Protein AF-A0A365XXV7-F1 (afdb_monomer)

Sequence (232 aa):
MRIDGCCDRSCFRSIGSIKIGYYAEVGNILPPVLAFVKGFFLFLCLNLLCLKQLPDTALLERMQAYNDKAAFDELYRRYWEQLYIAAYARLQQDADAKDCLQEVFVSLWNKRRELQIQGPLGPYLHVALKYRILNHLRSNHNYQKHLDLFAAVPPAVFSRADDRLVLAEIQQIIQQTINAMPEKMREIYILSRQEQLSVREMADQLGVSQQTVKNQVSTALKRLKDALARFK

Organism: NCBI:txid2259036

Solvent-accessible surface area (backbone atoms only — not comparable to full-atom values): 13706 Å² total; per-residue (Å²): 138,84,84,78,78,89,73,63,68,70,64,60,62,72,54,73,80,77,74,86,81,84,82,84,84,83,85,85,90,77,65,78,68,55,58,54,52,52,51,50,50,50,52,50,50,54,50,56,59,51,60,74,71,52,55,69,67,60,32,47,50,40,29,41,77,68,66,32,59,68,38,46,52,50,52,46,68,72,45,47,65,60,51,40,54,49,33,30,72,56,62,76,34,70,67,64,20,50,52,37,50,49,51,44,53,52,52,48,60,75,40,35,80,74,61,79,78,83,72,67,65,65,66,53,52,54,52,50,40,51,53,41,49,53,52,55,39,59,73,63,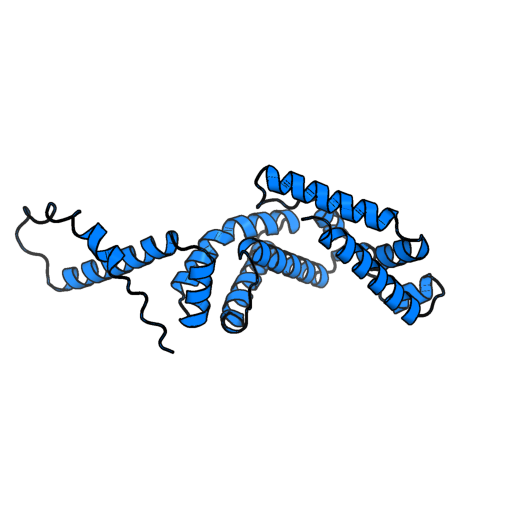78,52,46,75,74,45,50,58,46,53,70,68,49,72,92,63,89,85,59,60,79,66,48,52,52,52,49,50,52,53,51,48,52,52,52,53,51,52,71,70,39,58,69,73,46,37,50,52,44,43,42,48,65,77,69,58,47,49,56,62,56,50,12,66,75,68,74,46,54,48,66,55,46,52,50,38,45,52,51,53,52,48,52,50,51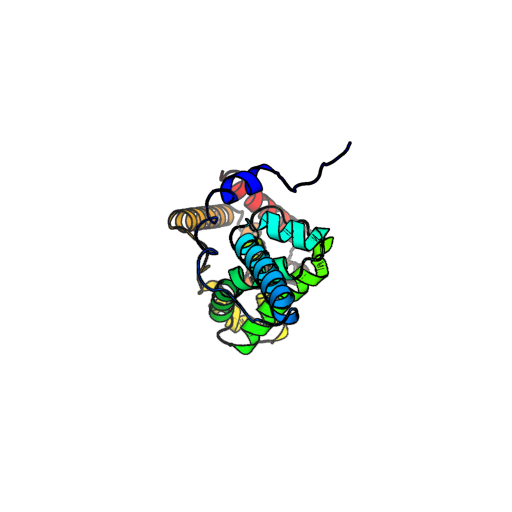,56,56,54,67,70,60,126

pLDDT: mean 70.41, std 19.96, range [24.53, 92.19]

Mean predicted aligned error: 17.88 Å

Structure (mmCIF, N/CA/C/O backbone):
data_AF-A0A365XXV7-F1
#
_entry.id   AF-A0A365XXV7-F1
#
loop_
_atom_site.group_PDB
_atom_site.id
_atom_site.type_symbol
_atom_site.label_atom_id
_atom_site.label_alt_id
_atom_site.label_comp_id
_atom_site.label_asym_id
_atom_site.label_entity_id
_atom_site.label_seq_id
_atom_site.pdbx_PDB_ins_code
_atom_site.Cartn_x
_atom_site.Cartn_y
_atom_site.Cartn_z
_atom_site.occupancy
_atom_site.B_iso_or_equiv
_atom_site.auth_seq_id
_atom_site.auth_comp_id
_atom_site.auth_asym_id
_atom_site.auth_atom_id
_atom_site.pdbx_PDB_model_num
ATOM 1 N N . MET A 1 1 ? 35.287 5.989 -14.000 1.00 34.81 1 MET A N 1
ATOM 2 C CA . MET A 1 1 ? 34.532 4.771 -13.639 1.00 34.81 1 MET A CA 1
ATOM 3 C C . MET A 1 1 ? 33.568 4.483 -14.780 1.00 34.81 1 MET A C 1
ATOM 5 O O . MET A 1 1 ? 32.555 5.157 -14.896 1.00 34.81 1 MET A O 1
ATOM 9 N N . ARG A 1 2 ? 33.981 3.615 -15.712 1.00 24.53 2 ARG A N 1
ATOM 10 C CA . ARG A 1 2 ? 33.174 3.157 -16.853 1.00 24.53 2 ARG A CA 1
ATOM 11 C C . ARG A 1 2 ? 32.285 2.018 -16.364 1.00 24.53 2 ARG A C 1
ATOM 13 O O . ARG A 1 2 ? 32.796 1.131 -15.690 1.00 24.53 2 ARG A O 1
ATOM 20 N N . ILE A 1 3 ? 31.002 2.048 -16.704 1.00 29.97 3 ILE A N 1
ATOM 21 C CA . ILE A 1 3 ? 30.169 0.846 -16.694 1.00 29.97 3 ILE A CA 1
ATOM 22 C C . ILE A 1 3 ? 30.064 0.428 -18.155 1.00 29.97 3 ILE A C 1
ATOM 24 O O . ILE A 1 3 ? 29.442 1.112 -18.969 1.00 29.97 3 ILE A O 1
ATOM 28 N N . ASP A 1 4 ? 30.804 -0.627 -18.475 1.00 28.81 4 ASP A N 1
ATOM 29 C CA . ASP A 1 4 ? 30.890 -1.238 -19.790 1.00 28.81 4 ASP A CA 1
ATOM 30 C C . ASP A 1 4 ? 29.562 -1.883 -20.207 1.00 28.81 4 ASP A C 1
ATOM 32 O O . ASP A 1 4 ? 28.746 -2.312 -19.389 1.00 28.81 4 ASP A O 1
ATOM 36 N N . GLY A 1 5 ? 29.348 -1.918 -21.522 1.00 35.53 5 GLY A N 1
ATOM 37 C CA . GLY A 1 5 ? 28.128 -2.396 -22.152 1.00 35.53 5 GLY A CA 1
ATOM 38 C C . GLY A 1 5 ? 27.809 -3.856 -21.841 1.00 35.53 5 GLY A C 1
ATOM 39 O O . GLY A 1 5 ? 28.591 -4.758 -22.128 1.00 35.53 5 GLY A O 1
ATOM 40 N N . CYS A 1 6 ? 26.588 -4.101 -21.370 1.00 32.62 6 CYS A N 1
ATOM 41 C CA . CYS A 1 6 ? 25.983 -5.430 -21.345 1.00 32.62 6 CYS A CA 1
ATOM 42 C C . CYS A 1 6 ? 25.441 -5.798 -22.736 1.00 32.62 6 CYS A C 1
ATOM 44 O O . CYS A 1 6 ? 24.240 -5.917 -22.957 1.00 32.62 6 CYS A O 1
ATOM 46 N N . CYS A 1 7 ? 26.353 -5.973 -23.689 1.00 35.62 7 CYS A N 1
ATOM 47 C CA . CYS A 1 7 ? 26.167 -6.920 -24.782 1.00 35.62 7 CYS A CA 1
ATOM 48 C C . CYS A 1 7 ? 27.172 -8.040 -24.509 1.00 35.62 7 CYS A C 1
ATOM 50 O O . CYS A 1 7 ? 28.283 -8.050 -25.042 1.00 35.62 7 CYS A O 1
ATOM 52 N N . ASP A 1 8 ? 26.832 -8.899 -23.548 1.00 33.09 8 ASP A N 1
ATOM 53 C CA . ASP A 1 8 ? 27.725 -9.958 -23.104 1.00 33.09 8 ASP A CA 1
ATOM 54 C C . ASP A 1 8 ? 27.867 -11.008 -24.221 1.00 33.09 8 ASP A C 1
ATOM 56 O O . ASP A 1 8 ? 26.917 -11.694 -24.616 1.00 33.09 8 ASP A O 1
ATOM 60 N N . ARG A 1 9 ? 29.084 -11.093 -24.774 1.00 38.41 9 ARG A N 1
ATOM 61 C CA . ARG A 1 9 ? 29.483 -11.989 -25.876 1.00 38.41 9 ARG A CA 1
ATOM 62 C C . ARG A 1 9 ? 29.337 -13.473 -25.518 1.00 38.41 9 ARG A C 1
ATOM 64 O O . ARG A 1 9 ? 29.453 -14.323 -26.402 1.00 38.41 9 ARG A O 1
ATOM 71 N N . SER A 1 10 ? 29.070 -13.791 -24.254 1.00 34.38 10 SER A N 1
ATOM 72 C CA . SER A 1 10 ? 28.804 -15.141 -23.755 1.00 34.38 10 SER A CA 1
ATOM 73 C C . SER A 1 10 ? 27.495 -15.737 -24.302 1.00 34.38 10 SER A C 1
ATOM 75 O O . SER A 1 10 ? 27.455 -16.929 -24.613 1.00 34.38 10 SER A O 1
ATOM 77 N N . CYS A 1 11 ? 26.459 -14.923 -24.549 1.00 35.69 11 CYS A N 1
ATOM 78 C CA . CYS A 1 11 ? 25.179 -15.409 -25.086 1.00 35.69 11 CYS A CA 1
ATOM 79 C C . CYS A 1 11 ? 25.272 -15.777 -26.583 1.00 35.69 11 CYS A C 1
ATOM 81 O O . CYS A 1 11 ? 24.647 -16.729 -27.050 1.00 35.69 11 CYS A O 1
ATOM 83 N N . PHE A 1 12 ? 26.139 -15.087 -27.335 1.00 36.19 12 PHE A N 1
ATOM 84 C CA . PHE A 1 12 ? 26.315 -15.317 -28.774 1.00 36.19 12 PHE A CA 1
ATOM 85 C C . PHE A 1 12 ? 27.027 -16.645 -29.090 1.00 36.19 12 PHE A C 1
ATOM 87 O O . PHE A 1 12 ? 26.798 -17.233 -30.146 1.00 36.19 12 PHE A O 1
ATOM 94 N N . ARG A 1 13 ? 27.859 -17.162 -28.172 1.00 33.19 13 ARG A N 1
ATOM 95 C CA . ARG A 1 13 ? 28.573 -18.436 -28.377 1.00 33.19 13 ARG A CA 1
ATOM 96 C C . ARG A 1 13 ? 27.700 -19.678 -28.179 1.00 33.19 13 ARG A C 1
ATOM 98 O O . ARG A 1 13 ? 27.968 -20.677 -28.832 1.00 33.19 13 ARG A O 1
ATOM 105 N N . SER A 1 14 ? 26.645 -19.619 -27.362 1.00 34.75 14 SER A N 1
ATOM 106 C CA . SER A 1 14 ? 25.718 -20.759 -27.203 1.00 34.75 14 SER A CA 1
ATOM 107 C C . SER A 1 14 ? 24.712 -20.902 -28.350 1.00 34.75 14 SER A C 1
ATOM 109 O O . SER A 1 14 ? 24.174 -21.984 -28.562 1.00 34.75 14 SER A O 1
ATOM 111 N N . ILE A 1 15 ? 24.478 -19.844 -29.133 1.00 41.56 15 ILE A N 1
ATOM 112 C CA . ILE A 1 15 ? 23.524 -19.876 -30.256 1.00 41.56 15 ILE A CA 1
ATOM 113 C C . ILE A 1 15 ? 24.214 -20.297 -31.574 1.00 41.56 15 ILE A C 1
ATOM 115 O O . ILE A 1 15 ? 23.554 -20.750 -32.507 1.00 41.56 15 ILE A O 1
ATOM 119 N N . GLY A 1 16 ? 25.550 -20.237 -31.639 1.00 34.81 16 GLY A N 1
ATOM 120 C CA . GLY A 1 16 ? 26.341 -20.534 -32.842 1.00 34.81 16 GLY A CA 1
ATOM 121 C C . GLY A 1 16 ? 26.349 -21.995 -33.312 1.00 34.81 16 GLY A C 1
ATOM 122 O O . GLY A 1 16 ? 26.789 -22.253 -34.429 1.00 34.81 16 GLY A O 1
ATOM 123 N N . SER A 1 17 ? 25.840 -22.943 -32.519 1.00 35.62 17 SER A N 1
ATOM 124 C CA . SER A 1 17 ? 25.832 -24.374 -32.879 1.00 35.62 17 SER A CA 1
ATOM 125 C C . SER A 1 17 ? 24.446 -24.927 -33.228 1.00 35.62 17 SER A C 1
ATOM 127 O O . SER A 1 17 ? 24.333 -26.088 -33.611 1.00 35.62 17 SER A O 1
ATOM 129 N N . ILE A 1 18 ? 23.383 -24.115 -33.152 1.00 40.78 18 ILE A N 1
ATOM 130 C CA . ILE A 1 18 ? 22.006 -24.541 -33.452 1.00 40.78 18 ILE A CA 1
ATOM 131 C C . ILE A 1 18 ? 21.431 -23.657 -34.565 1.00 40.78 18 ILE A C 1
ATOM 133 O O . ILE A 1 18 ? 20.520 -22.870 -34.330 1.00 40.78 18 ILE A O 1
ATOM 137 N N . LYS A 1 19 ? 22.009 -23.751 -35.772 1.00 41.91 19 LYS A N 1
ATOM 138 C CA . LYS A 1 19 ? 21.355 -23.591 -37.098 1.00 41.91 19 LYS A CA 1
ATOM 139 C C . LYS A 1 19 ? 22.396 -23.334 -38.197 1.00 41.91 19 LYS A C 1
ATOM 141 O O . LYS A 1 19 ? 22.493 -22.241 -38.738 1.00 41.91 19 LYS A O 1
ATOM 146 N N . ILE A 1 20 ? 23.116 -24.385 -38.587 1.00 37.50 20 ILE A N 1
ATOM 147 C CA . ILE A 1 20 ? 23.666 -24.507 -39.955 1.00 37.50 20 ILE A CA 1
ATOM 148 C C . ILE A 1 20 ? 22.855 -25.547 -40.768 1.00 37.50 20 ILE A C 1
ATOM 150 O O . ILE A 1 20 ? 23.093 -25.758 -41.946 1.00 37.50 20 ILE A O 1
ATOM 154 N N . GLY A 1 21 ? 21.812 -26.155 -40.186 1.00 34.00 21 GLY A N 1
ATOM 155 C CA . GLY A 1 21 ? 21.072 -27.252 -40.826 1.00 34.00 21 GLY A CA 1
ATOM 156 C C . GLY A 1 21 ? 19.785 -26.897 -41.582 1.00 34.00 21 GLY A C 1
ATOM 157 O O . GLY A 1 21 ? 19.153 -27.809 -42.090 1.00 34.00 21 GLY A O 1
ATOM 158 N N . TYR A 1 22 ? 19.342 -25.632 -41.636 1.00 36.56 22 TYR A N 1
ATOM 159 C CA . TYR A 1 22 ? 17.986 -25.309 -42.139 1.00 36.56 22 TYR A CA 1
ATOM 160 C C . TYR A 1 22 ? 17.938 -24.498 -43.448 1.00 36.56 22 TYR A C 1
ATOM 162 O O . TYR A 1 22 ? 16.865 -24.074 -43.859 1.00 36.56 22 TYR A O 1
ATOM 170 N N . TYR A 1 23 ? 19.075 -24.270 -44.112 1.00 38.44 23 TYR A N 1
ATOM 171 C CA . TYR A 1 23 ? 19.146 -23.477 -45.353 1.00 38.44 23 TYR A CA 1
ATOM 172 C C . TYR A 1 23 ? 19.808 -24.229 -46.520 1.00 38.44 23 TYR A C 1
ATOM 174 O O . TYR A 1 23 ? 20.448 -23.604 -47.359 1.00 38.44 23 TYR A O 1
ATOM 182 N N . ALA A 1 24 ? 19.689 -25.559 -46.582 1.00 35.66 24 ALA A N 1
ATOM 183 C CA . ALA A 1 24 ? 20.292 -26.334 -47.674 1.00 35.66 24 ALA A CA 1
ATOM 184 C C . ALA A 1 24 ? 19.337 -26.653 -48.838 1.00 35.66 24 ALA A C 1
ATOM 186 O O . ALA A 1 24 ? 19.809 -26.876 -49.944 1.00 35.66 24 ALA A O 1
ATOM 187 N N . GLU A 1 25 ? 18.016 -26.624 -48.658 1.00 38.81 25 GLU A N 1
ATOM 188 C CA . GLU A 1 25 ? 17.091 -27.018 -49.728 1.00 38.81 25 GLU A CA 1
ATOM 189 C C . GLU A 1 25 ? 15.835 -26.154 -49.697 1.00 38.81 25 GLU A C 1
ATOM 191 O O . GLU A 1 25 ? 14.902 -26.457 -48.975 1.00 38.81 25 GLU A O 1
ATOM 196 N N . VAL A 1 26 ? 15.850 -25.027 -50.409 1.00 34.69 26 VAL A N 1
ATOM 197 C CA . VAL A 1 26 ? 14.814 -24.586 -51.364 1.00 34.69 26 VAL A CA 1
ATOM 198 C C . VAL A 1 26 ? 15.404 -23.347 -52.032 1.00 34.69 26 VAL A C 1
ATOM 200 O O . VAL A 1 26 ? 15.442 -22.251 -51.470 1.00 34.69 26 VAL A O 1
ATOM 203 N N . GLY A 1 27 ? 15.921 -23.553 -53.238 1.00 35.06 27 GLY A N 1
ATOM 204 C CA . GLY A 1 27 ? 16.311 -22.472 -54.118 1.00 35.06 27 GLY A CA 1
ATOM 205 C C . GLY A 1 27 ? 15.097 -21.671 -54.591 1.00 35.06 27 GLY A C 1
ATOM 206 O O . GLY A 1 27 ? 14.063 -22.225 -54.944 1.00 35.06 27 GLY A O 1
ATOM 207 N N . ASN A 1 28 ? 15.341 -20.369 -54.693 1.00 43.31 28 ASN A N 1
ATOM 208 C CA . ASN A 1 28 ? 14.813 -19.442 -55.687 1.00 43.31 28 ASN A CA 1
ATOM 209 C C . ASN A 1 28 ? 13.392 -18.850 -55.564 1.00 43.31 28 ASN A C 1
ATOM 211 O O . ASN A 1 28 ? 12.368 -19.518 -55.616 1.00 43.31 28 ASN A O 1
ATOM 215 N N . ILE A 1 29 ? 13.431 -17.507 -55.594 1.00 45.41 29 ILE A N 1
ATOM 216 C CA . ILE A 1 29 ? 12.393 -16.507 -55.884 1.00 45.41 29 ILE A CA 1
ATOM 217 C C . ILE A 1 29 ? 11.504 -16.115 -54.691 1.00 45.41 29 ILE A C 1
ATOM 219 O O . ILE A 1 29 ? 10.349 -16.505 -54.568 1.00 45.41 29 ILE A O 1
ATOM 223 N N . LEU A 1 30 ? 12.032 -15.223 -53.844 1.00 37.97 30 LEU A N 1
ATOM 224 C CA . LEU A 1 30 ? 11.229 -14.367 -52.963 1.00 37.97 30 LEU A CA 1
ATOM 225 C C . LEU A 1 30 ? 11.780 -12.924 -53.045 1.00 37.97 30 LEU A C 1
ATOM 227 O O . LEU A 1 30 ? 12.993 -12.752 -52.911 1.00 37.97 30 LEU A O 1
ATOM 231 N N . PRO A 1 31 ? 10.951 -11.888 -53.291 1.00 37.28 31 PRO A N 1
ATOM 232 C CA . PRO A 1 31 ? 11.433 -10.530 -53.549 1.00 37.28 31 PRO A CA 1
ATOM 233 C C . PRO A 1 31 ? 12.129 -9.896 -52.323 1.00 37.28 31 PRO A C 1
ATOM 235 O O . PRO A 1 31 ? 11.773 -10.206 -51.181 1.00 37.28 31 PRO A O 1
ATOM 238 N N . PRO A 1 32 ? 13.081 -8.960 -52.533 1.00 46.84 32 PRO A N 1
ATOM 239 C CA . PRO A 1 32 ? 13.977 -8.412 -51.498 1.00 46.84 32 PRO A CA 1
ATOM 240 C C . PRO A 1 32 ? 13.271 -7.721 -50.317 1.00 46.84 32 PRO A C 1
ATOM 242 O O . PRO A 1 32 ? 13.846 -7.585 -49.239 1.00 46.84 32 PRO A O 1
ATOM 245 N N . VAL A 1 33 ? 12.000 -7.352 -50.468 1.00 39.81 33 VAL A N 1
ATOM 246 C CA . VAL A 1 33 ? 11.167 -6.770 -49.403 1.00 39.81 33 VAL A CA 1
ATOM 247 C C . VAL A 1 33 ? 10.805 -7.775 -48.295 1.00 39.81 33 VAL A C 1
ATOM 249 O O . VAL A 1 33 ? 10.658 -7.383 -47.140 1.00 39.81 33 VAL A O 1
ATOM 252 N N . LEU A 1 34 ? 10.742 -9.082 -48.586 1.00 41.31 34 LEU A N 1
ATOM 253 C CA . LEU A 1 34 ? 10.420 -10.117 -47.588 1.00 41.31 34 LEU A CA 1
ATOM 254 C C . LEU A 1 34 ? 11.618 -10.543 -46.725 1.00 41.31 34 LEU A C 1
ATOM 256 O O . LEU A 1 34 ? 11.411 -11.031 -45.614 1.00 41.31 34 LEU A O 1
ATOM 260 N N . ALA A 1 35 ? 12.856 -10.331 -47.180 1.00 39.00 35 ALA A N 1
ATOM 261 C CA . ALA A 1 35 ? 14.055 -10.550 -46.364 1.00 39.00 35 ALA A CA 1
ATOM 262 C C . ALA A 1 35 ? 14.161 -9.510 -45.233 1.00 39.00 35 ALA A C 1
ATOM 264 O O . ALA A 1 35 ? 14.547 -9.841 -44.112 1.00 39.00 35 ALA A O 1
ATOM 265 N N . PHE A 1 36 ? 13.727 -8.275 -45.503 1.00 40.50 36 PHE A N 1
ATOM 266 C CA . PHE A 1 36 ? 13.710 -7.191 -44.524 1.00 40.50 36 PHE A CA 1
ATOM 267 C C . PHE A 1 36 ? 12.618 -7.395 -43.464 1.00 40.50 36 PHE A C 1
ATOM 269 O O . PHE A 1 36 ? 12.884 -7.272 -42.270 1.00 40.50 36 PHE A O 1
ATOM 276 N N . VAL A 1 37 ? 11.414 -7.817 -43.875 1.00 42.19 37 VAL A N 1
ATOM 277 C CA . VAL A 1 37 ? 10.322 -8.130 -42.937 1.00 42.19 37 VAL A CA 1
ATOM 278 C C . VAL A 1 37 ? 10.620 -9.402 -42.137 1.00 42.19 37 VAL A C 1
ATOM 280 O O . VAL A 1 37 ? 10.369 -9.409 -40.939 1.00 42.19 37 VAL A O 1
ATOM 283 N N . LYS A 1 38 ? 11.234 -10.443 -42.728 1.00 38.59 38 LYS A N 1
ATOM 284 C CA . LYS A 1 38 ? 11.675 -11.647 -41.988 1.00 38.59 38 LYS A CA 1
ATOM 285 C C . LYS A 1 38 ? 12.793 -11.350 -40.987 1.00 38.59 38 LYS A C 1
ATOM 287 O O . LYS A 1 38 ? 12.756 -11.895 -39.889 1.00 38.59 38 LYS A O 1
ATOM 292 N N . GLY A 1 39 ? 13.747 -10.479 -41.327 1.00 39.78 39 GLY A N 1
ATOM 293 C CA . GLY A 1 39 ? 14.796 -10.022 -40.410 1.00 39.78 39 GLY A CA 1
ATOM 294 C C . GLY A 1 39 ? 14.243 -9.181 -39.258 1.00 39.78 39 GLY A C 1
ATOM 295 O O . GLY A 1 39 ? 14.607 -9.403 -38.107 1.00 39.78 39 GLY A O 1
ATOM 296 N N . PHE A 1 40 ? 13.294 -8.286 -39.545 1.00 44.41 40 PHE A N 1
ATOM 297 C CA . PHE A 1 40 ? 12.613 -7.477 -38.534 1.00 44.41 40 PHE A CA 1
ATOM 298 C C . PHE A 1 40 ? 11.708 -8.328 -37.632 1.00 44.41 40 PHE A C 1
ATOM 300 O O . PHE A 1 40 ? 11.729 -8.150 -36.420 1.00 44.41 40 PHE A O 1
ATOM 307 N N . PHE A 1 41 ? 10.989 -9.316 -38.181 1.00 39.47 41 PHE A N 1
ATOM 308 C C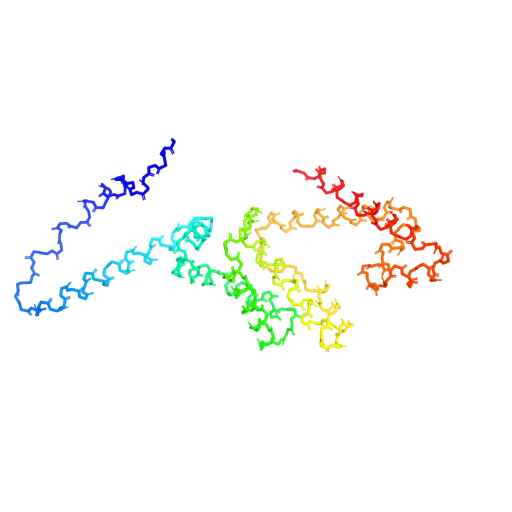A . PHE A 1 41 ? 10.189 -10.264 -37.396 1.00 39.47 41 PHE A CA 1
ATOM 309 C C . PHE A 1 41 ? 11.056 -11.199 -36.551 1.00 39.47 41 PHE A C 1
ATOM 311 O O . PHE A 1 41 ? 10.699 -11.457 -35.407 1.00 39.47 41 PHE A O 1
ATOM 318 N N . LEU A 1 42 ? 12.207 -11.670 -37.052 1.00 42.72 42 LEU A N 1
ATOM 319 C CA . LEU A 1 42 ? 13.149 -12.441 -36.232 1.00 42.72 42 LEU A CA 1
ATOM 320 C C . LEU A 1 42 ? 13.750 -11.585 -35.115 1.00 42.72 42 LEU A C 1
ATOM 322 O O . LEU A 1 42 ? 13.907 -12.088 -34.011 1.00 42.72 42 LEU A O 1
ATOM 326 N N . PHE A 1 43 ? 14.051 -10.310 -35.369 1.00 45.75 43 PHE A N 1
ATOM 327 C CA . PHE A 1 43 ? 14.596 -9.388 -34.369 1.00 45.75 43 PHE A CA 1
ATOM 328 C C . PHE A 1 43 ? 13.551 -8.983 -33.315 1.00 45.75 43 PHE A C 1
ATOM 330 O O . PHE A 1 43 ? 13.878 -8.887 -32.132 1.00 45.75 43 PHE A O 1
ATOM 337 N N . LEU A 1 44 ? 12.283 -8.820 -33.716 1.00 42.28 44 LEU A N 1
ATOM 338 C CA . LEU A 1 44 ? 11.150 -8.585 -32.816 1.00 42.28 44 LEU A CA 1
ATOM 339 C C . LEU A 1 44 ? 10.817 -9.845 -32.000 1.00 42.28 44 LEU A C 1
ATOM 341 O O . LEU A 1 44 ? 10.623 -9.750 -30.792 1.00 42.28 44 LEU A O 1
ATOM 345 N N . CYS A 1 45 ? 10.821 -11.032 -32.623 1.00 38.12 45 CYS A N 1
ATOM 346 C CA . CYS A 1 45 ? 10.631 -12.312 -31.935 1.00 38.12 45 CYS A CA 1
ATOM 347 C C . CYS A 1 45 ? 11.794 -12.648 -30.993 1.00 38.12 45 CYS A C 1
ATOM 349 O O . CYS A 1 45 ? 11.527 -13.131 -29.896 1.00 38.12 45 CYS A O 1
ATOM 351 N N . LEU A 1 46 ? 13.056 -12.379 -31.363 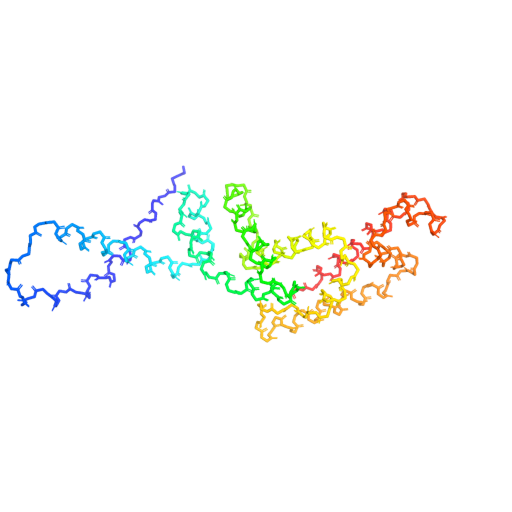1.00 43.59 46 LEU A N 1
ATOM 352 C CA . LEU A 1 46 ? 14.209 -12.561 -30.467 1.00 43.59 46 LEU A CA 1
ATOM 353 C C . LEU A 1 46 ? 14.152 -11.599 -29.268 1.00 43.59 46 LEU A C 1
ATOM 355 O O . LEU A 1 46 ? 14.451 -12.020 -28.152 1.00 43.59 46 LEU A O 1
ATOM 359 N N . ASN A 1 47 ? 13.732 -10.342 -29.463 1.00 48.47 47 ASN A N 1
ATOM 360 C CA . ASN A 1 47 ? 13.545 -9.389 -28.361 1.00 48.47 47 ASN A CA 1
ATOM 361 C C . ASN A 1 47 ? 12.382 -9.795 -27.441 1.00 48.47 47 ASN A C 1
ATOM 363 O O . ASN A 1 47 ? 12.544 -9.807 -26.222 1.00 48.47 47 ASN A O 1
ATOM 367 N N . LEU A 1 48 ? 11.229 -10.188 -28.001 1.00 48.31 48 LEU A N 1
ATOM 368 C CA . LEU A 1 48 ? 10.064 -10.603 -27.207 1.00 48.31 48 LEU A CA 1
ATOM 369 C C . LEU A 1 48 ? 10.298 -11.912 -26.439 1.00 48.31 48 LEU A C 1
ATOM 371 O O . LEU A 1 48 ? 9.818 -12.038 -25.312 1.00 48.31 48 LEU A O 1
ATOM 375 N N . LEU A 1 49 ? 11.016 -12.892 -27.010 1.00 51.41 49 LEU A N 1
ATOM 376 C CA . LEU A 1 49 ? 11.343 -14.128 -26.285 1.00 51.41 49 LEU A CA 1
ATOM 377 C C . LEU A 1 49 ? 12.304 -13.869 -25.120 1.00 51.41 49 LEU A C 1
ATOM 379 O O . LEU A 1 49 ? 12.179 -14.509 -24.079 1.00 51.41 49 LEU A O 1
ATOM 383 N N . CYS A 1 50 ? 13.235 -12.927 -25.284 1.00 55.59 50 CYS A N 1
ATOM 384 C CA . CYS A 1 50 ? 14.218 -12.593 -24.259 1.00 55.59 50 CYS A CA 1
ATOM 385 C C . CYS A 1 50 ? 13.570 -11.851 -23.075 1.00 55.59 50 CYS A C 1
ATOM 387 O O . CYS A 1 50 ? 13.801 -12.212 -21.923 1.00 55.59 50 CYS A O 1
ATOM 389 N N . LEU A 1 51 ? 12.665 -10.895 -23.339 1.00 61.00 51 LEU A N 1
ATOM 390 C CA . LEU A 1 51 ? 11.949 -10.143 -22.293 1.00 61.00 51 LEU A CA 1
ATOM 391 C C . LEU A 1 51 ? 11.113 -11.048 -21.373 1.00 61.00 51 LEU A C 1
ATOM 393 O O . LEU A 1 51 ? 11.063 -10.822 -20.165 1.00 61.00 51 LEU A O 1
ATOM 397 N N . LYS A 1 52 ? 10.507 -12.114 -21.912 1.00 64.69 52 LYS A N 1
ATOM 398 C CA . LYS A 1 52 ? 9.738 -13.091 -21.121 1.00 64.69 52 LYS A CA 1
ATOM 399 C C . LYS A 1 52 ? 10.575 -13.856 -20.095 1.00 64.69 52 LYS A C 1
ATOM 401 O O . LYS A 1 52 ? 10.010 -14.346 -19.126 1.00 64.69 52 LYS A O 1
ATOM 406 N N . GLN A 1 53 ? 11.888 -13.960 -20.291 1.00 69.00 53 GLN A N 1
ATOM 407 C CA . GLN A 1 53 ? 12.789 -14.673 -19.380 1.00 69.00 53 GLN A CA 1
ATOM 408 C C . GLN A 1 53 ? 13.494 -13.745 -18.386 1.00 69.00 53 GLN A C 1
ATOM 410 O O . GLN A 1 53 ? 14.137 -14.221 -17.453 1.00 69.00 53 GLN A O 1
ATOM 415 N N . LEU A 1 54 ? 13.369 -12.425 -18.554 1.00 74.50 54 LEU A N 1
ATOM 416 C CA . LEU A 1 54 ? 13.996 -11.474 -17.646 1.00 74.50 54 LEU A CA 1
ATOM 417 C C . LEU A 1 54 ? 13.279 -11.431 -16.290 1.00 74.50 54 LEU A C 1
ATOM 419 O O . LEU A 1 54 ? 12.041 -11.487 -16.247 1.00 74.50 54 LEU A O 1
ATOM 423 N N . PRO A 1 55 ? 14.034 -11.283 -15.186 1.00 79.06 55 PRO A N 1
ATOM 424 C CA . PRO A 1 55 ? 13.457 -11.011 -13.881 1.00 79.06 55 PRO A CA 1
ATOM 425 C C . PRO A 1 55 ? 12.811 -9.622 -13.871 1.00 79.06 55 PRO A C 1
ATOM 427 O O . PRO A 1 55 ? 13.207 -8.723 -14.617 1.00 79.06 55 PRO A O 1
ATOM 430 N N . ASP A 1 56 ? 11.834 -9.429 -12.990 1.00 82.94 56 ASP A N 1
ATOM 431 C CA . ASP A 1 56 ? 11.068 -8.181 -12.934 1.00 82.94 56 ASP A CA 1
ATOM 432 C C . ASP A 1 56 ? 11.940 -6.958 -12.622 1.00 82.94 56 ASP A C 1
ATOM 434 O O . ASP A 1 56 ? 11.654 -5.867 -13.104 1.00 82.94 56 ASP A O 1
ATOM 438 N N . THR A 1 57 ? 13.035 -7.138 -11.877 1.00 81.88 57 THR A N 1
ATOM 439 C CA . THR A 1 57 ? 14.020 -6.081 -11.601 1.00 81.88 57 THR A CA 1
ATOM 440 C C . THR A 1 57 ? 14.672 -5.565 -12.880 1.00 81.88 57 THR A C 1
ATOM 442 O O . THR A 1 57 ? 14.725 -4.359 -13.096 1.00 81.88 57 THR A O 1
ATOM 445 N N . ALA A 1 58 ? 15.078 -6.464 -13.780 1.00 80.38 58 ALA A N 1
ATOM 446 C CA . ALA A 1 58 ? 15.666 -6.090 -15.062 1.00 80.38 58 ALA A CA 1
ATOM 447 C C . ALA A 1 58 ? 14.637 -5.420 -15.989 1.00 80.38 58 ALA A C 1
ATOM 449 O O . ALA A 1 58 ? 14.969 -4.482 -16.712 1.00 80.38 58 ALA A O 1
ATOM 450 N N . LEU A 1 59 ? 13.374 -5.863 -15.965 1.00 83.50 59 LEU A N 1
ATOM 451 C CA . LEU A 1 59 ? 12.300 -5.208 -16.722 1.00 83.50 59 LEU A CA 1
ATOM 452 C C . LEU A 1 59 ? 12.006 -3.797 -16.193 1.00 83.50 59 LEU A C 1
ATOM 454 O O . LEU A 1 59 ? 11.831 -2.871 -16.987 1.00 83.50 59 LEU A O 1
ATOM 458 N N . LEU A 1 60 ? 12.009 -3.614 -14.870 1.00 83.81 60 LEU A N 1
ATOM 459 C CA . LEU A 1 60 ? 11.877 -2.302 -14.240 1.00 83.81 60 LEU A CA 1
ATOM 460 C C . LEU A 1 60 ? 13.033 -1.384 -14.626 1.00 83.81 60 LEU A C 1
ATOM 462 O O . LEU A 1 60 ? 12.783 -0.294 -15.129 1.00 83.81 60 LEU A O 1
ATOM 466 N N . GLU A 1 61 ? 14.281 -1.822 -14.475 1.00 84.06 61 GLU A N 1
ATOM 467 C CA . GLU A 1 61 ? 15.451 -1.018 -14.845 1.00 84.06 61 GLU A CA 1
ATOM 468 C C . GLU A 1 61 ? 15.390 -0.576 -16.310 1.00 84.06 61 GLU A C 1
ATOM 470 O O . GLU A 1 61 ? 15.611 0.596 -16.620 1.00 84.06 61 GLU A O 1
ATOM 475 N N . ARG A 1 62 ? 15.000 -1.478 -17.219 1.00 81.50 62 ARG A N 1
ATOM 476 C CA . ARG A 1 62 ? 14.827 -1.144 -18.638 1.00 81.50 62 ARG A CA 1
ATOM 477 C C . ARG A 1 62 ? 13.725 -0.114 -18.872 1.00 81.50 62 ARG A C 1
ATOM 479 O O . ARG A 1 62 ? 13.921 0.833 -19.638 1.00 81.50 62 ARG A O 1
ATOM 486 N N . MET A 1 63 ? 12.587 -0.267 -18.196 1.00 86.88 63 MET A N 1
ATOM 487 C CA . MET A 1 63 ? 11.492 0.705 -18.234 1.00 86.88 63 MET A CA 1
ATOM 488 C C . MET A 1 63 ? 11.951 2.085 -17.731 1.00 86.88 63 MET A C 1
ATOM 490 O O . MET A 1 63 ? 11.592 3.106 -18.320 1.00 86.88 63 MET A O 1
ATOM 494 N N . GLN A 1 64 ? 12.754 2.130 -16.666 1.00 84.94 64 GLN A N 1
ATOM 495 C CA . GLN A 1 64 ? 13.207 3.367 -16.025 1.00 84.94 64 GLN A CA 1
ATOM 496 C C . GLN A 1 64 ? 14.309 4.081 -16.815 1.00 84.94 64 GLN A C 1
ATOM 498 O O . GLN A 1 64 ? 14.203 5.285 -17.058 1.00 84.94 64 GLN A O 1
ATOM 503 N N . ALA A 1 65 ? 15.338 3.344 -17.238 1.00 79.88 65 ALA A N 1
ATOM 504 C CA . ALA A 1 65 ? 16.517 3.893 -17.903 1.00 79.88 65 ALA A CA 1
ATOM 505 C C . ALA A 1 65 ? 16.260 4.226 -19.379 1.00 79.88 65 ALA A C 1
ATOM 507 O O . ALA A 1 65 ? 16.713 5.263 -19.864 1.00 79.88 65 ALA A O 1
ATOM 508 N N . TYR A 1 66 ? 15.507 3.379 -20.089 1.00 80.19 66 TYR A N 1
ATOM 509 C CA . TYR A 1 66 ? 15.368 3.470 -21.548 1.00 80.19 66 TYR A CA 1
ATOM 510 C C . TYR A 1 66 ? 13.957 3.831 -22.024 1.00 80.19 66 TYR A C 1
ATOM 512 O O . TYR A 1 66 ? 13.735 3.904 -23.230 1.00 80.19 66 TYR A O 1
ATOM 520 N N . ASN A 1 67 ? 12.998 4.081 -21.117 1.00 79.19 67 ASN A N 1
ATOM 521 C CA . ASN A 1 67 ? 11.573 4.227 -21.462 1.00 79.19 67 ASN A CA 1
ATOM 522 C C . ASN A 1 67 ? 11.057 3.051 -22.319 1.00 79.19 67 ASN A C 1
ATOM 524 O O . ASN A 1 67 ? 10.237 3.242 -23.221 1.00 79.19 67 ASN A O 1
ATOM 528 N N . ASP A 1 68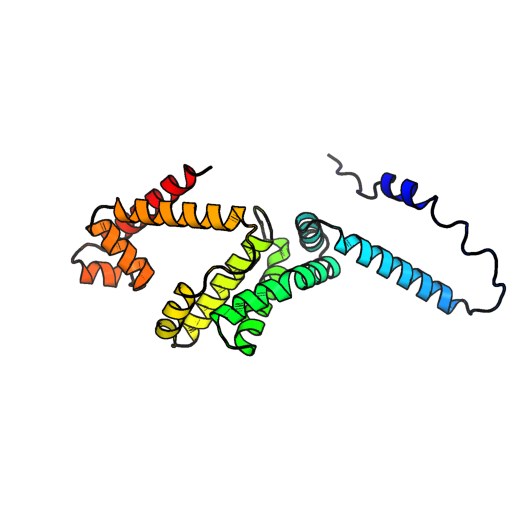 ? 11.567 1.845 -22.063 1.00 83.50 68 ASP A N 1
ATOM 529 C CA . ASP A 1 68 ? 11.257 0.661 -22.858 1.00 83.50 68 ASP A CA 1
ATOM 530 C C . ASP A 1 68 ? 9.788 0.252 -22.652 1.00 83.50 68 ASP A C 1
ATOM 532 O O . ASP A 1 68 ? 9.413 -0.294 -21.611 1.00 83.50 68 ASP A O 1
ATOM 536 N N . LYS A 1 69 ? 8.945 0.544 -23.651 1.00 84.81 69 LYS A N 1
ATOM 537 C CA . LYS A 1 69 ? 7.519 0.187 -23.636 1.00 84.81 69 LYS A CA 1
ATOM 538 C C . LYS A 1 69 ? 7.317 -1.326 -23.621 1.00 84.81 69 LYS A C 1
ATOM 540 O O . LYS A 1 69 ? 6.435 -1.796 -22.917 1.00 84.81 69 LYS A O 1
ATOM 545 N N . ALA A 1 70 ? 8.169 -2.088 -24.309 1.00 83.06 70 ALA A N 1
ATOM 546 C CA . ALA A 1 70 ? 8.036 -3.541 -24.367 1.00 83.06 70 ALA A CA 1
ATOM 547 C C . ALA A 1 70 ? 8.304 -4.190 -22.999 1.00 83.06 70 ALA A C 1
ATOM 549 O O . ALA A 1 70 ? 7.676 -5.190 -22.651 1.00 83.06 70 ALA A O 1
ATOM 550 N N . ALA A 1 71 ? 9.196 -3.599 -22.195 1.00 83.69 71 ALA A N 1
ATOM 551 C CA . ALA A 1 71 ? 9.418 -4.034 -20.819 1.00 83.69 71 ALA A CA 1
ATOM 552 C C . ALA A 1 71 ? 8.190 -3.773 -19.927 1.00 83.69 71 ALA A C 1
ATOM 554 O O . ALA A 1 71 ? 7.812 -4.634 -19.133 1.00 83.69 71 ALA A O 1
ATOM 555 N N . PHE A 1 72 ? 7.534 -2.619 -20.087 1.00 86.69 72 PHE A N 1
ATOM 556 C CA . PHE A 1 72 ? 6.284 -2.317 -19.385 1.00 86.69 72 PHE A CA 1
ATOM 557 C C . PHE A 1 72 ? 5.133 -3.228 -19.819 1.00 86.69 72 PHE A C 1
ATOM 559 O O . PHE A 1 72 ? 4.424 -3.741 -18.959 1.00 86.69 72 PHE A O 1
ATOM 566 N N . ASP A 1 73 ? 4.978 -3.481 -21.119 1.00 86.00 73 ASP A N 1
ATOM 567 C CA . ASP A 1 73 ? 3.928 -4.358 -21.647 1.00 86.00 73 ASP A CA 1
ATOM 568 C C . ASP A 1 73 ? 4.072 -5.790 -21.113 1.00 86.00 73 ASP A C 1
ATOM 570 O O . ASP A 1 73 ? 3.083 -6.435 -20.760 1.00 86.00 73 ASP A O 1
ATOM 574 N N . GLU A 1 74 ? 5.305 -6.287 -20.985 1.00 86.12 74 GLU A N 1
ATOM 575 C CA . GLU A 1 74 ? 5.561 -7.600 -20.395 1.00 86.12 74 GLU A CA 1
ATOM 576 C C . GLU A 1 74 ? 5.252 -7.623 -18.889 1.00 86.12 74 GLU A C 1
ATOM 578 O O . GLU A 1 74 ? 4.629 -8.575 -18.416 1.00 86.12 74 GLU A O 1
ATOM 583 N N . LEU A 1 75 ? 5.605 -6.573 -18.136 1.00 87.44 75 LEU A N 1
ATOM 584 C CA . LEU A 1 75 ? 5.202 -6.441 -16.729 1.00 87.44 75 LEU A CA 1
ATOM 585 C C . LEU A 1 75 ? 3.676 -6.396 -16.587 1.00 87.44 75 LEU A C 1
ATOM 587 O O . LEU A 1 75 ? 3.107 -7.105 -15.759 1.00 87.44 75 LEU A O 1
ATOM 591 N N . TYR A 1 76 ? 3.001 -5.615 -17.426 1.00 87.56 76 TYR A N 1
ATOM 592 C CA . TYR A 1 76 ? 1.546 -5.553 -17.462 1.00 87.56 76 TYR A CA 1
ATOM 593 C C . TYR A 1 76 ? 0.947 -6.938 -17.718 1.00 87.56 76 TYR A C 1
ATOM 595 O O . TYR A 1 76 ? 0.121 -7.404 -16.939 1.00 87.56 76 TYR A O 1
ATOM 603 N N . ARG A 1 77 ? 1.431 -7.655 -18.738 1.00 85.56 77 ARG A N 1
ATOM 604 C CA . ARG A 1 77 ? 0.962 -9.004 -19.083 1.00 85.56 77 ARG A CA 1
ATOM 605 C C . ARG A 1 77 ? 1.149 -10.010 -17.943 1.00 85.56 77 ARG A C 1
ATOM 607 O O . ARG A 1 77 ? 0.290 -10.864 -17.753 1.00 85.56 77 ARG A O 1
ATOM 614 N N . ARG A 1 78 ? 2.254 -9.926 -17.193 1.00 86.62 78 ARG A N 1
ATOM 615 C CA . ARG A 1 78 ? 2.544 -10.823 -16.056 1.00 86.62 78 ARG A CA 1
ATOM 616 C C . ARG A 1 78 ? 1.609 -10.603 -14.869 1.00 86.62 78 ARG A C 1
ATOM 618 O O . ARG A 1 78 ? 1.235 -11.567 -14.202 1.00 86.62 78 ARG A O 1
ATOM 625 N N . TYR A 1 79 ? 1.261 -9.348 -14.598 1.00 86.00 79 TYR A N 1
ATOM 626 C CA . TYR A 1 79 ? 0.588 -8.955 -13.360 1.00 86.00 79 TYR A CA 1
ATOM 627 C C . TYR A 1 79 ? -0.900 -8.629 -13.524 1.00 86.00 79 TYR A C 1
ATOM 629 O O . TYR A 1 79 ? -1.628 -8.671 -12.535 1.00 86.00 79 TYR A O 1
ATOM 637 N N . TRP A 1 80 ? -1.366 -8.340 -14.743 1.00 87.44 80 TRP A N 1
ATOM 638 C CA . TRP A 1 80 ? -2.748 -7.944 -15.024 1.00 87.44 80 TRP A CA 1
ATOM 639 C C . TRP A 1 80 ? -3.769 -8.929 -14.456 1.00 87.44 80 TRP A C 1
ATOM 641 O O . TRP A 1 80 ? -4.623 -8.528 -13.675 1.00 87.44 80 TRP A O 1
ATOM 651 N N . GLU A 1 81 ? -3.669 -10.213 -14.804 1.00 85.31 81 GLU A N 1
ATOM 652 C CA . GLU A 1 81 ? -4.672 -11.213 -14.423 1.00 85.31 81 GLU A CA 1
ATOM 653 C C . GLU A 1 81 ? -4.757 -11.383 -12.900 1.00 85.31 81 GLU A C 1
ATOM 655 O O . GLU A 1 81 ? -5.839 -11.358 -12.318 1.00 85.31 81 GLU A O 1
ATOM 660 N N . GLN A 1 82 ? -3.604 -11.471 -12.236 1.00 83.56 82 GLN A N 1
ATOM 661 C CA . GLN A 1 82 ? -3.526 -11.684 -10.789 1.00 83.56 82 GLN A CA 1
ATOM 662 C C . GLN A 1 82 ? -4.052 -10.474 -10.007 1.00 83.56 82 GLN A C 1
ATOM 664 O O . GLN A 1 82 ? -4.805 -10.623 -9.042 1.00 83.56 82 GLN A O 1
ATOM 669 N N . LEU A 1 83 ? -3.706 -9.265 -10.453 1.00 85.44 83 LEU A N 1
ATOM 670 C CA . LEU A 1 83 ? -4.208 -8.027 -9.866 1.00 85.44 83 LEU A CA 1
ATOM 671 C C . LEU A 1 83 ? -5.697 -7.814 -10.166 1.00 85.44 83 LEU A C 1
ATOM 673 O O . LEU A 1 83 ? -6.423 -7.343 -9.294 1.00 85.44 83 LEU A O 1
ATOM 677 N N . TYR A 1 84 ? -6.169 -8.198 -11.354 1.00 87.31 84 TYR A N 1
ATOM 678 C CA . TYR A 1 84 ? -7.583 -8.142 -11.714 1.00 87.31 84 TYR A CA 1
ATOM 679 C C . TYR A 1 84 ? -8.415 -9.061 -10.816 1.00 87.31 84 TYR A C 1
ATOM 681 O O . TYR A 1 84 ? -9.386 -8.601 -10.222 1.00 87.31 84 TYR A O 1
ATOM 689 N N . ILE A 1 85 ? -7.997 -10.318 -10.625 1.00 84.44 85 ILE A N 1
ATOM 690 C CA . ILE A 1 85 ? -8.660 -11.255 -9.703 1.00 84.44 85 ILE A CA 1
ATOM 691 C C . ILE A 1 85 ? -8.708 -10.661 -8.288 1.00 84.44 85 ILE A C 1
ATOM 693 O O . ILE A 1 85 ? -9.753 -10.679 -7.634 1.00 84.44 85 ILE A O 1
ATOM 697 N N . ALA A 1 86 ? -7.600 -10.078 -7.822 1.00 81.44 86 ALA A N 1
ATOM 698 C CA . ALA A 1 86 ? -7.523 -9.449 -6.508 1.00 81.44 86 ALA A CA 1
ATOM 699 C C . ALA A 1 86 ? -8.418 -8.200 -6.370 1.00 81.44 86 ALA A C 1
ATOM 701 O O . ALA A 1 86 ? -8.943 -7.948 -5.280 1.00 81.44 86 ALA A O 1
ATOM 702 N N . ALA A 1 87 ? -8.577 -7.409 -7.434 1.00 84.81 87 ALA A N 1
ATOM 703 C CA . ALA A 1 87 ? -9.458 -6.245 -7.463 1.00 84.81 87 ALA A CA 1
ATOM 704 C C . ALA A 1 87 ? -10.929 -6.662 -7.509 1.00 84.81 87 ALA A C 1
ATOM 706 O O . ALA A 1 87 ? -11.726 -6.203 -6.692 1.00 84.81 87 ALA A O 1
ATOM 707 N N . TYR A 1 88 ? -11.266 -7.589 -8.404 1.00 84.44 88 TYR A N 1
ATOM 708 C CA . TYR A 1 88 ? -12.616 -8.106 -8.583 1.00 84.44 88 TYR A CA 1
ATOM 709 C C . TYR A 1 88 ? -13.136 -8.786 -7.317 1.00 84.44 88 TYR A C 1
ATOM 711 O O . TYR A 1 88 ? -14.263 -8.530 -6.907 1.00 84.44 88 TYR A O 1
ATOM 719 N N . ALA A 1 89 ? -12.297 -9.559 -6.619 1.00 80.88 89 ALA A N 1
ATOM 720 C CA . ALA A 1 89 ? -12.677 -10.171 -5.346 1.00 80.88 89 ALA A CA 1
ATOM 721 C C . ALA A 1 89 ? -13.151 -9.141 -4.300 1.00 80.88 89 ALA A C 1
ATOM 723 O O . ALA A 1 89 ? -13.997 -9.462 -3.470 1.00 80.88 89 ALA A O 1
ATOM 724 N N . ARG A 1 90 ? -12.626 -7.907 -4.350 1.00 79.69 90 ARG A N 1
ATOM 725 C CA . ARG A 1 90 ? -12.921 -6.828 -3.392 1.00 79.69 90 ARG A CA 1
ATOM 726 C C . ARG A 1 90 ? -14.051 -5.906 -3.839 1.00 79.69 90 ARG A C 1
ATOM 728 O O . ARG A 1 90 ? -14.832 -5.465 -3.004 1.00 79.69 90 ARG A O 1
ATOM 735 N N . LEU A 1 91 ? -14.097 -5.585 -5.128 1.00 82.25 91 LEU A N 1
ATOM 736 C CA . LEU A 1 91 ? -15.057 -4.637 -5.695 1.00 82.25 91 LEU A CA 1
ATOM 737 C C . LEU A 1 91 ? -16.337 -5.318 -6.181 1.00 82.25 91 LEU A C 1
ATOM 739 O O . LEU A 1 91 ? -17.381 -4.680 -6.188 1.00 82.25 91 LEU A O 1
ATOM 743 N N . GLN A 1 92 ? -16.268 -6.596 -6.574 1.00 81.69 92 GLN A N 1
ATOM 744 C CA . GLN A 1 92 ? -17.373 -7.373 -7.160 1.00 81.69 92 GLN A CA 1
ATOM 745 C C . GLN A 1 92 ? -17.993 -6.720 -8.418 1.00 81.69 92 GLN A C 1
ATOM 747 O O . GLN A 1 92 ? -19.039 -7.149 -8.896 1.00 81.69 92 GLN A O 1
ATOM 752 N N . GLN A 1 93 ? -17.327 -5.710 -8.987 1.00 84.38 93 GLN A N 1
ATOM 753 C CA . GLN A 1 93 ? -17.731 -4.977 -10.181 1.00 84.38 93 GLN A CA 1
ATOM 754 C C . GLN A 1 93 ? -16.570 -4.958 -11.182 1.00 84.38 93 GLN A C 1
ATOM 756 O O . GLN A 1 93 ? -15.463 -4.527 -10.859 1.00 84.38 93 GLN A O 1
ATOM 761 N N . ASP A 1 94 ? -16.826 -5.434 -12.404 1.00 85.38 94 ASP A N 1
ATOM 762 C CA . ASP A 1 94 ? -15.814 -5.561 -13.467 1.00 85.38 94 ASP A CA 1
ATOM 763 C C . ASP A 1 94 ? -15.253 -4.199 -13.907 1.00 85.38 94 ASP A C 1
ATOM 765 O O . ASP A 1 94 ? -14.035 -4.046 -14.013 1.00 85.38 94 ASP A O 1
ATOM 769 N N . ALA A 1 95 ? -16.126 -3.204 -14.098 1.00 87.00 95 ALA A N 1
ATOM 770 C CA . ALA A 1 95 ? -15.728 -1.856 -14.505 1.00 87.00 95 ALA A CA 1
ATOM 771 C C . ALA A 1 95 ? -14.776 -1.213 -13.481 1.00 87.00 95 ALA A C 1
ATOM 773 O O . ALA A 1 95 ? -13.658 -0.839 -13.829 1.00 87.00 95 ALA A O 1
ATOM 774 N N . ASP A 1 96 ? -15.156 -1.206 -12.201 1.00 86.38 96 ASP A N 1
ATOM 775 C CA . ASP A 1 96 ? -14.353 -0.579 -11.143 1.00 86.38 96 ASP A CA 1
ATOM 776 C C . ASP A 1 96 ? -13.020 -1.305 -10.933 1.00 86.38 96 ASP A C 1
ATOM 778 O O . ASP A 1 96 ? -11.992 -0.681 -10.658 1.00 86.38 96 ASP A O 1
ATOM 782 N N . ALA A 1 97 ? -13.017 -2.636 -11.075 1.00 87.38 97 ALA A N 1
ATOM 783 C CA . ALA A 1 97 ? -11.803 -3.435 -10.982 1.00 87.38 97 ALA A CA 1
ATOM 784 C C . ALA A 1 97 ? -10.812 -3.090 -12.103 1.00 87.38 97 ALA A C 1
ATOM 786 O O . ALA A 1 97 ? -9.620 -2.915 -11.828 1.00 87.38 97 ALA A O 1
ATOM 787 N N . LYS A 1 98 ? -11.292 -2.960 -13.347 1.00 89.44 98 LYS A N 1
ATOM 788 C CA . LYS A 1 98 ? -10.469 -2.570 -14.501 1.00 89.44 98 LYS A CA 1
ATOM 789 C C . LYS A 1 98 ? -9.956 -1.140 -14.379 1.00 89.44 98 LYS A C 1
ATOM 791 O O . LYS A 1 98 ? -8.767 -0.928 -14.610 1.00 89.44 98 LYS A O 1
ATOM 796 N N . ASP A 1 99 ? -10.794 -0.205 -13.942 1.00 89.50 99 ASP A N 1
ATOM 797 C CA . ASP A 1 99 ? -10.410 1.197 -13.753 1.00 89.50 99 ASP A CA 1
ATOM 798 C C . ASP A 1 99 ? -9.329 1.340 -12.677 1.00 89.50 99 ASP A C 1
ATOM 800 O O . ASP A 1 99 ? -8.274 1.937 -12.914 1.00 89.50 99 ASP A O 1
ATOM 804 N N . CYS A 1 100 ? -9.523 0.705 -11.514 1.00 89.00 100 CYS A N 1
ATOM 805 C CA . CYS A 1 100 ? -8.519 0.695 -10.450 1.00 89.00 100 CYS A CA 1
ATOM 806 C C . CYS A 1 100 ? -7.188 0.113 -10.937 1.00 89.00 100 CYS A C 1
ATOM 808 O O . CYS A 1 100 ? -6.119 0.641 -10.623 1.00 89.00 100 CYS A O 1
ATOM 810 N N . LEU A 1 101 ? -7.238 -0.978 -11.703 1.00 90.81 101 LEU A N 1
ATOM 811 C CA . LEU A 1 101 ? -6.048 -1.630 -12.233 1.00 90.81 101 LEU A CA 1
ATOM 812 C C . LEU A 1 101 ? -5.333 -0.761 -13.274 1.00 90.81 101 LEU A C 1
ATOM 814 O O . LEU A 1 101 ? -4.108 -0.616 -13.229 1.00 90.81 101 LEU A O 1
ATOM 818 N N . GLN A 1 102 ? -6.090 -0.137 -14.175 1.00 91.25 102 GLN A N 1
ATOM 819 C CA . GLN A 1 102 ? -5.566 0.799 -15.160 1.00 91.25 102 GLN A CA 1
ATOM 820 C C . GLN A 1 102 ? -4.864 1.974 -14.476 1.00 91.25 102 GLN A C 1
ATOM 822 O O . GLN A 1 102 ? -3.735 2.300 -14.842 1.00 91.25 102 GLN A O 1
ATOM 827 N N . GLU A 1 103 ? -5.459 2.565 -13.440 1.00 91.62 103 GLU A N 1
ATOM 828 C CA . GLU A 1 103 ? -4.824 3.642 -12.678 1.00 91.62 103 GLU A CA 1
ATOM 829 C C . GLU A 1 103 ? -3.497 3.227 -12.036 1.00 91.62 103 GLU A C 1
ATOM 831 O O . GLU A 1 103 ? -2.551 4.021 -12.015 1.00 91.62 103 GLU A O 1
ATOM 836 N N . VAL A 1 104 ? -3.399 1.998 -11.510 1.00 92.19 104 VAL A N 1
ATOM 837 C CA . VAL A 1 104 ? -2.141 1.477 -10.947 1.00 92.19 104 VAL A CA 1
ATOM 838 C C . VAL A 1 104 ? -1.055 1.467 -12.017 1.00 92.19 104 VAL A C 1
ATOM 840 O O . VAL A 1 104 ? 0.028 2.012 -11.792 1.00 92.19 104 VAL A O 1
ATOM 843 N N . PHE A 1 105 ? -1.341 0.900 -13.188 1.00 91.50 105 PHE A N 1
ATOM 844 C CA . PHE A 1 105 ? -0.365 0.790 -14.270 1.00 91.50 105 PHE A CA 1
ATOM 845 C C . PHE A 1 105 ? -0.030 2.139 -14.916 1.00 91.50 105 PHE A C 1
ATOM 847 O O . PHE A 1 105 ? 1.138 2.409 -15.197 1.00 91.50 105 PHE A O 1
ATOM 854 N N . VAL A 1 106 ? -1.008 3.034 -15.073 1.00 91.25 106 VAL A N 1
ATOM 855 C CA . VAL A 1 106 ? -0.775 4.416 -15.524 1.00 91.25 106 VAL A CA 1
ATOM 856 C C . VAL A 1 106 ? 0.105 5.161 -14.522 1.00 91.25 106 VAL A C 1
ATOM 858 O O . VAL A 1 106 ? 1.064 5.829 -14.908 1.00 91.25 106 VAL A O 1
ATOM 861 N N . SER A 1 107 ? -0.166 5.018 -13.222 1.00 89.56 107 SER A N 1
ATOM 862 C CA . SER A 1 107 ? 0.658 5.612 -12.167 1.00 89.56 107 SER A CA 1
ATOM 863 C C . SER A 1 107 ? 2.079 5.044 -12.170 1.00 89.56 107 SER A C 1
ATOM 865 O O . SER A 1 107 ? 3.028 5.807 -11.986 1.00 89.56 107 SER A O 1
ATOM 867 N N . LEU A 1 108 ? 2.234 3.734 -12.385 1.00 90.12 108 LEU A N 1
ATOM 868 C CA . LEU A 1 108 ? 3.532 3.068 -12.503 1.00 90.12 108 LEU A CA 1
ATOM 869 C C . LEU A 1 108 ? 4.331 3.645 -13.675 1.00 90.12 108 LEU A C 1
ATOM 871 O O . LEU A 1 108 ? 5.479 4.051 -13.499 1.00 90.12 108 LEU A O 1
ATOM 875 N N . TRP A 1 109 ? 3.709 3.745 -14.852 1.00 90.62 109 TRP A N 1
ATOM 876 C CA . TRP A 1 109 ? 4.352 4.300 -16.037 1.00 90.62 109 TRP A CA 1
ATOM 877 C C . TRP A 1 109 ? 4.707 5.774 -15.848 1.00 90.62 109 TRP A C 1
ATOM 879 O O . TRP A 1 109 ? 5.841 6.16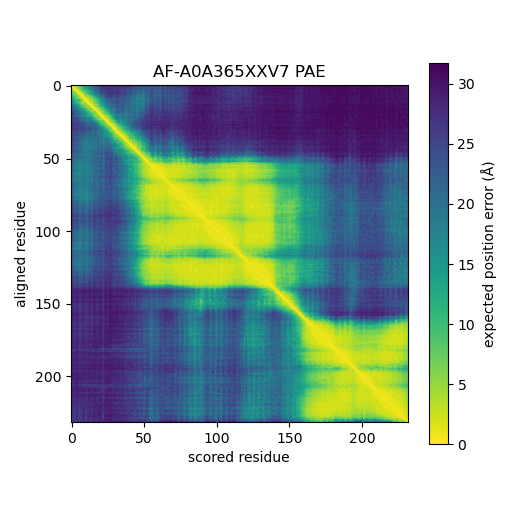9 -16.103 1.00 90.62 109 TRP A O 1
ATOM 889 N N . ASN A 1 110 ? 3.784 6.604 -15.366 1.00 88.56 110 ASN A N 1
ATOM 890 C CA . ASN A 1 110 ? 4.021 8.042 -15.217 1.00 88.56 110 ASN A CA 1
ATOM 891 C C . ASN A 1 110 ? 5.145 8.341 -14.223 1.00 88.56 110 ASN A C 1
ATOM 893 O O . ASN A 1 110 ? 5.990 9.189 -14.495 1.00 88.56 110 ASN A O 1
ATOM 897 N N . LYS A 1 111 ? 5.203 7.595 -13.115 1.00 86.94 111 LYS A N 1
ATOM 898 C CA . LYS A 1 111 ? 6.221 7.775 -12.073 1.00 86.94 111 LYS A CA 1
ATOM 899 C C . LYS A 1 111 ? 7.478 6.936 -12.292 1.00 86.94 111 LYS A C 1
ATOM 901 O O . LYS A 1 111 ? 8.362 6.956 -11.442 1.00 86.94 111 LYS A O 1
ATOM 906 N N . ARG A 1 112 ? 7.605 6.222 -13.417 1.00 87.00 112 ARG A N 1
ATOM 907 C CA . ARG A 1 112 ? 8.690 5.251 -13.660 1.00 87.00 112 ARG A CA 1
ATOM 908 C C . ARG A 1 112 ? 10.083 5.783 -13.312 1.00 87.00 112 ARG A C 1
ATOM 910 O O . ARG A 1 112 ? 10.829 5.083 -12.647 1.00 87.00 112 ARG A O 1
ATOM 917 N N . ARG A 1 113 ? 10.411 7.028 -13.671 1.00 83.19 113 ARG A N 1
ATOM 918 C CA . ARG A 1 113 ? 11.740 7.629 -13.436 1.00 83.19 113 ARG A CA 1
ATOM 919 C C . ARG A 1 113 ? 12.027 7.984 -11.974 1.00 83.19 113 ARG A C 1
ATOM 921 O O . ARG A 1 113 ? 13.185 8.079 -11.592 1.00 83.19 113 ARG A O 1
ATOM 928 N N . GLU A 1 114 ? 10.986 8.196 -11.180 1.00 83.12 114 GLU A N 1
ATOM 929 C CA . GLU A 1 114 ? 11.078 8.619 -9.777 1.00 83.12 114 GLU A CA 1
ATOM 930 C C . GLU A 1 114 ? 10.886 7.446 -8.809 1.00 83.12 114 GLU A C 1
ATOM 932 O O . GLU A 1 114 ? 11.228 7.531 -7.631 1.00 83.12 114 GLU A O 1
ATOM 937 N N . LEU A 1 115 ? 10.322 6.339 -9.296 1.00 79.19 115 LEU A N 1
ATOM 938 C CA . LEU A 1 115 ? 10.008 5.179 -8.480 1.00 79.19 115 LEU A CA 1
ATOM 939 C C . LEU A 1 115 ? 11.272 4.468 -7.999 1.00 79.19 115 LEU A C 1
ATOM 941 O O . LEU A 1 115 ? 12.030 3.900 -8.776 1.00 79.19 115 LEU A O 1
ATOM 945 N N . GLN A 1 116 ? 11.439 4.434 -6.682 1.00 76.44 116 GLN A N 1
ATOM 946 C CA . GLN A 1 116 ? 12.432 3.613 -6.000 1.00 76.44 116 GLN A CA 1
ATOM 947 C C . GLN A 1 116 ? 11.709 2.418 -5.379 1.00 76.44 116 GLN A C 1
ATOM 949 O O . GLN A 1 116 ? 11.219 2.489 -4.251 1.00 76.44 116 GLN A O 1
ATOM 954 N N . ILE A 1 117 ? 11.564 1.336 -6.147 1.00 74.44 117 ILE A N 1
ATOM 955 C CA . ILE A 1 117 ? 10.909 0.116 -5.666 1.00 74.44 117 ILE A CA 1
ATOM 956 C C . ILE A 1 117 ? 11.942 -0.694 -4.883 1.00 74.44 117 ILE A C 1
ATOM 958 O O . ILE A 1 117 ? 12.859 -1.277 -5.454 1.00 74.44 117 ILE A O 1
ATOM 962 N N . GLN A 1 118 ? 11.799 -0.707 -3.560 1.00 67.88 118 GLN A N 1
ATOM 963 C CA . GLN A 1 118 ? 12.608 -1.542 -2.678 1.00 67.88 118 GLN A CA 1
ATOM 964 C C . GLN A 1 118 ? 11.935 -2.911 -2.531 1.00 67.88 118 GLN A C 1
ATOM 966 O O . GLN A 1 118 ? 10.870 -3.017 -1.924 1.00 67.88 118 GLN A O 1
ATOM 971 N N . GLY A 1 119 ? 12.553 -3.953 -3.089 1.00 72.75 119 GLY A N 1
ATOM 972 C CA . GLY A 1 119 ? 12.054 -5.329 -3.021 1.00 72.75 119 GLY A CA 1
ATOM 973 C C . GLY A 1 119 ? 11.271 -5.784 -4.263 1.00 72.75 119 GLY A C 1
ATOM 974 O O . GLY A 1 119 ? 11.374 -5.165 -5.323 1.00 72.75 119 GLY A O 1
ATOM 975 N N . PRO A 1 120 ? 10.526 -6.902 -4.169 1.00 75.81 120 PRO A N 1
ATOM 976 C CA . PRO A 1 120 ? 9.851 -7.498 -5.320 1.00 75.81 120 PRO A CA 1
ATOM 977 C C . PRO A 1 120 ? 8.691 -6.632 -5.842 1.00 75.81 120 PRO A C 1
ATOM 979 O O . PRO A 1 120 ? 7.938 -6.037 -5.068 1.00 75.81 120 PRO A O 1
ATOM 982 N N . LEU A 1 121 ? 8.506 -6.604 -7.166 1.00 83.31 121 LEU A N 1
ATOM 983 C CA . LEU A 1 121 ? 7.488 -5.779 -7.829 1.00 83.31 121 LEU A CA 1
ATOM 984 C C . LEU A 1 121 ? 6.051 -6.211 -7.498 1.00 83.31 121 LEU A C 1
ATOM 986 O O . LEU A 1 121 ? 5.192 -5.357 -7.293 1.00 83.31 121 LEU A O 1
ATOM 990 N N . GLY A 1 122 ? 5.782 -7.515 -7.412 1.00 79.88 122 GLY A N 1
ATOM 991 C CA . GLY A 1 122 ? 4.444 -8.037 -7.111 1.00 79.88 122 GLY A CA 1
ATOM 992 C C . GLY A 1 122 ? 3.826 -7.439 -5.839 1.00 79.88 122 GLY A C 1
ATOM 993 O O . GLY A 1 122 ? 2.803 -6.759 -5.935 1.00 79.88 122 GLY A O 1
ATOM 994 N N . PRO A 1 123 ? 4.450 -7.593 -4.656 1.00 80.12 123 PRO A N 1
ATOM 995 C CA . PRO A 1 123 ? 3.982 -6.979 -3.414 1.00 80.12 123 PRO A CA 1
ATOM 996 C C . PRO A 1 123 ? 3.741 -5.471 -3.528 1.00 80.12 123 PRO A C 1
ATOM 998 O O . PRO A 1 123 ? 2.721 -4.974 -3.049 1.00 80.12 123 PRO A O 1
ATOM 1001 N N . TYR A 1 124 ? 4.633 -4.745 -4.210 1.00 85.25 124 TYR A N 1
ATOM 1002 C CA . TYR A 1 124 ? 4.457 -3.315 -4.457 1.00 85.25 124 TYR A CA 1
ATOM 1003 C C . TYR A 1 124 ? 3.166 -3.024 -5.240 1.00 85.25 124 TYR A C 1
ATOM 1005 O O . TYR A 1 124 ? 2.377 -2.169 -4.829 1.00 85.25 124 TYR A O 1
ATOM 1013 N N . LEU A 1 125 ? 2.907 -3.761 -6.325 1.00 86.81 125 LEU A N 1
ATOM 1014 C CA . LEU A 1 125 ? 1.703 -3.590 -7.144 1.00 86.81 125 LEU A CA 1
ATOM 1015 C C . LEU A 1 125 ? 0.423 -3.950 -6.382 1.00 86.81 125 LEU A C 1
ATOM 1017 O O . LEU A 1 125 ? -0.570 -3.234 -6.494 1.00 86.81 125 LEU A O 1
ATOM 1021 N N . HIS A 1 126 ? 0.446 -4.996 -5.555 1.00 84.06 126 HIS A N 1
ATOM 1022 C CA . HIS A 1 126 ? -0.695 -5.356 -4.709 1.00 84.06 126 HIS A CA 1
ATOM 1023 C C . HIS A 1 126 ? -1.009 -4.278 -3.669 1.00 84.06 126 HIS A C 1
ATOM 1025 O O . HIS A 1 126 ? -2.177 -3.960 -3.434 1.00 84.06 126 HIS A O 1
ATOM 1031 N N . VAL A 1 127 ? 0.020 -3.683 -3.061 1.00 84.06 127 VAL A N 1
ATOM 1032 C CA . VAL A 1 127 ? -0.148 -2.562 -2.129 1.00 84.06 127 VAL A CA 1
ATOM 1033 C C . VAL A 1 127 ? -0.701 -1.338 -2.860 1.00 84.06 127 VAL A C 1
ATOM 1035 O O . VAL A 1 127 ? -1.668 -0.736 -2.389 1.00 84.06 127 VAL A O 1
ATOM 1038 N N . ALA A 1 128 ? -0.150 -0.996 -4.027 1.00 86.81 128 ALA A N 1
ATOM 1039 C CA . ALA A 1 128 ? -0.640 0.109 -4.846 1.00 86.81 128 ALA A CA 1
ATOM 1040 C C . ALA A 1 128 ? -2.116 -0.085 -5.234 1.00 86.81 128 ALA A C 1
ATOM 1042 O O . ALA A 1 128 ? -2.922 0.828 -5.046 1.00 86.81 128 ALA A O 1
ATOM 1043 N N . LEU A 1 129 ? -2.486 -1.286 -5.686 1.00 88.81 129 LEU A N 1
ATOM 1044 C CA . LEU A 1 129 ? -3.863 -1.649 -6.011 1.00 88.81 129 LEU A CA 1
ATOM 1045 C C . LEU A 1 129 ? -4.781 -1.532 -4.794 1.00 88.81 129 LEU A C 1
ATOM 1047 O O . LEU A 1 129 ? -5.840 -0.919 -4.883 1.00 88.81 129 LEU A O 1
ATOM 1051 N N . LYS A 1 130 ? -4.366 -2.050 -3.635 1.00 84.94 130 LYS A N 1
ATOM 1052 C CA . LYS A 1 130 ? -5.136 -1.930 -2.392 1.00 84.94 130 LYS A CA 1
ATOM 1053 C C . LYS A 1 130 ? -5.440 -0.469 -2.058 1.00 84.94 130 LYS A C 1
ATOM 1055 O O . LYS A 1 130 ? -6.583 -0.149 -1.745 1.00 84.94 130 LYS A O 1
ATOM 1060 N N . TYR A 1 131 ? -4.444 0.415 -2.133 1.00 84.75 131 TYR A N 1
ATOM 1061 C CA . TYR A 1 131 ? -4.658 1.842 -1.886 1.00 84.75 131 TYR A CA 1
ATOM 1062 C C . TYR A 1 131 ? -5.611 2.474 -2.903 1.00 84.75 131 TYR A C 1
ATOM 1064 O O . TYR A 1 131 ? -6.444 3.290 -2.514 1.00 84.75 131 TYR A O 1
ATOM 1072 N N . ARG A 1 132 ? -5.530 2.081 -4.180 1.00 88.81 132 ARG A N 1
ATOM 1073 C CA . ARG A 1 132 ? -6.453 2.558 -5.219 1.00 88.81 132 ARG A CA 1
ATOM 1074 C C . ARG A 1 132 ? -7.886 2.142 -4.951 1.00 88.81 132 ARG A C 1
ATOM 1076 O O . ARG A 1 132 ? -8.755 3.004 -4.924 1.00 88.81 132 ARG A O 1
ATOM 1083 N N . ILE A 1 133 ? -8.105 0.870 -4.637 1.00 86.62 133 ILE A N 1
ATOM 1084 C CA . ILE A 1 133 ? -9.431 0.359 -4.298 1.00 86.62 133 ILE A CA 1
ATOM 1085 C C . ILE A 1 133 ? -9.989 1.092 -3.068 1.00 86.62 133 ILE A C 1
ATOM 1087 O O . ILE A 1 133 ? -11.128 1.541 -3.085 1.00 86.62 133 ILE A O 1
ATOM 1091 N N . LEU A 1 134 ? -9.189 1.281 -2.011 1.00 81.94 134 LEU A N 1
ATOM 1092 C CA . LEU A 1 134 ? -9.635 2.017 -0.821 1.00 81.94 134 LEU A CA 1
ATOM 1093 C C . LEU A 1 134 ? -10.019 3.468 -1.139 1.00 81.94 134 LEU A C 1
ATOM 1095 O O . LEU A 1 134 ? -11.013 3.965 -0.615 1.00 81.94 134 LEU A O 1
ATOM 1099 N N . ASN A 1 135 ? -9.250 4.149 -1.989 1.00 83.19 135 ASN A N 1
ATOM 1100 C CA . ASN A 1 135 ? -9.568 5.512 -2.408 1.00 83.19 135 ASN A CA 1
ATOM 1101 C C . ASN A 1 135 ? -10.846 5.563 -3.256 1.00 83.19 135 ASN A C 1
ATOM 1103 O O . ASN A 1 135 ? -11.689 6.419 -3.006 1.00 83.19 135 ASN A O 1
ATOM 1107 N N . HIS A 1 136 ? -11.013 4.623 -4.187 1.00 84.81 136 HIS A N 1
ATOM 1108 C CA . HIS A 1 136 ? -12.218 4.493 -5.006 1.00 84.81 136 HIS A CA 1
ATOM 1109 C C . HIS A 1 136 ? -13.471 4.249 -4.142 1.00 84.81 136 HIS A C 1
ATOM 1111 O O . HIS A 1 136 ? -14.499 4.907 -4.306 1.00 84.81 136 HIS A O 1
ATOM 1117 N N . LEU A 1 137 ? -13.368 3.367 -3.143 1.00 79.38 137 LEU A N 1
ATOM 1118 C CA . LEU A 1 137 ? -14.457 3.091 -2.202 1.00 79.38 137 LEU A CA 1
ATOM 1119 C C . LEU A 1 137 ? -14.802 4.298 -1.319 1.00 79.38 137 LEU A C 1
ATOM 1121 O O . LEU A 1 137 ? -15.972 4.517 -1.011 1.00 79.38 137 LEU A O 1
ATOM 1125 N N . ARG A 1 138 ? -13.805 5.103 -0.929 1.00 73.88 138 ARG A N 1
ATOM 1126 C CA . ARG A 1 138 ? -14.027 6.349 -0.176 1.00 73.88 138 ARG A CA 1
ATOM 1127 C C . ARG A 1 138 ? -14.803 7.383 -0.985 1.00 73.88 138 ARG A C 1
ATOM 1129 O O . ARG A 1 138 ? -15.663 8.052 -0.422 1.00 73.88 138 ARG A O 1
ATOM 1136 N N . SER A 1 139 ? -14.523 7.515 -2.282 1.00 75.31 139 SER A N 1
ATOM 1137 C CA . SER A 1 139 ? -15.236 8.471 -3.138 1.00 75.31 139 SER A CA 1
ATOM 1138 C C . SER A 1 139 ? -16.690 8.078 -3.410 1.00 75.31 139 SER A C 1
ATOM 1140 O O . SER A 1 139 ? -17.522 8.960 -3.597 1.00 75.31 139 SER A O 1
ATOM 1142 N N . ASN A 1 140 ? -17.022 6.784 -3.376 1.00 71.12 140 ASN A N 1
ATOM 1143 C CA . ASN A 1 140 ? -18.333 6.276 -3.796 1.00 71.12 140 ASN A CA 1
ATOM 1144 C C . ASN A 1 140 ? -19.425 6.243 -2.699 1.00 71.12 140 ASN A C 1
ATOM 1146 O O . ASN A 1 140 ? -20.459 5.616 -2.901 1.00 71.12 140 ASN A O 1
ATOM 1150 N N . HIS A 1 141 ? -19.242 6.900 -1.542 1.00 56.75 141 HIS A N 1
ATOM 1151 C CA . HIS A 1 141 ? -20.218 6.981 -0.423 1.00 56.75 141 HIS A CA 1
ATOM 1152 C C . HIS A 1 141 ? -20.701 5.636 0.187 1.00 56.75 141 HIS A C 1
ATOM 1154 O O . HIS A 1 141 ? -21.355 5.637 1.225 1.00 56.75 141 HIS A O 1
ATOM 1160 N N . ASN A 1 142 ? -20.319 4.482 -0.371 1.00 56.66 142 ASN A N 1
ATOM 1161 C CA . ASN A 1 142 ? -20.634 3.129 0.113 1.00 56.66 142 ASN A CA 1
ATOM 1162 C C . ASN A 1 142 ? -19.552 2.551 1.045 1.00 56.66 142 ASN A C 1
ATOM 1164 O O . ASN A 1 142 ? -19.372 1.336 1.151 1.00 56.66 142 ASN A O 1
ATOM 1168 N N . TYR A 1 143 ? -18.820 3.424 1.731 1.00 58.34 143 TYR A N 1
ATOM 1169 C CA . TYR A 1 143 ? -17.635 3.074 2.507 1.00 58.34 143 TYR A CA 1
ATOM 1170 C C . TYR A 1 143 ? -17.898 1.995 3.579 1.00 58.34 143 TYR A C 1
ATOM 1172 O O . TYR A 1 143 ? -17.131 1.038 3.687 1.00 58.34 143 TYR A O 1
ATOM 1180 N N . GLN A 1 144 ? -19.025 2.083 4.300 1.00 55.03 144 GLN A N 1
ATOM 1181 C CA . GLN A 1 144 ? -19.387 1.118 5.347 1.00 55.03 144 GLN A CA 1
ATOM 1182 C C . GLN A 1 144 ? -19.661 -0.299 4.808 1.00 55.03 144 GLN A C 1
ATOM 1184 O O . GLN A 1 144 ? -19.157 -1.261 5.374 1.00 55.03 144 GLN A O 1
ATOM 1189 N N . LYS A 1 145 ? -20.404 -0.455 3.699 1.00 56.41 145 LYS A N 1
ATOM 1190 C CA . LYS A 1 145 ? -20.772 -1.786 3.164 1.00 56.41 145 LYS A CA 1
ATOM 1191 C C . LYS A 1 145 ? -19.578 -2.559 2.597 1.00 56.41 145 LYS A C 1
ATOM 1193 O O . LYS A 1 145 ? -19.573 -3.786 2.618 1.00 56.41 145 LYS A O 1
ATOM 1198 N N . HIS A 1 146 ? -18.570 -1.856 2.080 1.00 54.72 146 HIS A N 1
ATOM 1199 C CA . HIS A 1 146 ? -17.406 -2.497 1.467 1.00 54.72 146 HIS A CA 1
ATOM 1200 C C . HIS A 1 146 ? -16.271 -2.789 2.449 1.00 54.72 146 HIS A C 1
ATOM 1202 O O . HIS A 1 146 ? -15.429 -3.626 2.134 1.00 54.72 146 HIS A O 1
ATOM 1208 N N . LEU A 1 147 ? -16.239 -2.158 3.629 1.00 57.31 147 LEU A N 1
ATOM 1209 C CA . LEU A 1 147 ? -15.262 -2.481 4.675 1.00 57.31 147 LEU A CA 1
ATOM 1210 C C . LEU A 1 147 ? -15.413 -3.917 5.188 1.00 57.31 147 LEU A C 1
ATOM 1212 O O . LEU A 1 147 ? -14.406 -4.612 5.338 1.00 57.31 147 LEU A O 1
ATOM 1216 N N . ASP A 1 148 ? -16.651 -4.376 5.362 1.00 54.81 148 ASP A N 1
ATOM 1217 C CA . ASP A 1 148 ? -16.945 -5.745 5.793 1.00 54.81 148 ASP A CA 1
ATOM 1218 C C . ASP A 1 148 ? -16.510 -6.768 4.733 1.00 54.81 148 ASP A C 1
ATOM 1220 O O . ASP A 1 148 ? -15.861 -7.766 5.047 1.00 54.81 148 ASP A O 1
ATOM 1224 N N . LEU A 1 149 ? -16.754 -6.472 3.450 1.00 56.34 149 LEU A N 1
ATOM 1225 C CA . LEU A 1 149 ? -16.259 -7.265 2.316 1.00 56.34 149 LEU A CA 1
ATOM 1226 C C . LEU A 1 149 ? -14.724 -7.252 2.229 1.00 56.34 149 LEU A C 1
ATOM 1228 O O . LEU A 1 149 ? -14.106 -8.276 1.945 1.00 56.34 149 LEU A O 1
ATOM 1232 N N . PHE A 1 150 ? -14.084 -6.116 2.518 1.00 54.41 150 PHE A N 1
ATOM 1233 C CA . PHE A 1 150 ? -12.624 -5.995 2.523 1.00 54.41 150 PHE A CA 1
ATOM 1234 C C . PHE A 1 150 ? -11.955 -6.821 3.620 1.00 54.41 150 PHE A C 1
ATOM 1236 O O . PHE A 1 150 ? -10.849 -7.322 3.412 1.00 54.41 150 PHE A O 1
ATOM 1243 N N . ALA A 1 151 ? -12.599 -6.918 4.785 1.00 58.59 151 ALA A N 1
ATOM 1244 C CA . ALA A 1 151 ? -12.144 -7.733 5.904 1.00 58.59 151 ALA A CA 1
ATOM 1245 C C . ALA A 1 151 ? -12.422 -9.228 5.675 1.00 58.59 151 ALA A C 1
ATOM 1247 O O . ALA A 1 151 ? -11.627 -10.065 6.098 1.00 58.59 151 ALA A O 1
ATOM 1248 N N . ALA A 1 152 ? -13.515 -9.559 4.979 1.00 55.97 152 ALA A N 1
ATOM 1249 C CA . ALA A 1 152 ? -13.934 -10.932 4.711 1.00 55.97 152 ALA A CA 1
ATOM 1250 C C . ALA A 1 152 ? -13.146 -11.626 3.589 1.00 55.97 152 ALA A C 1
ATOM 1252 O O . ALA A 1 152 ? -13.094 -12.853 3.560 1.00 55.97 152 ALA A O 1
ATOM 1253 N N . VAL A 1 153 ? -12.533 -10.876 2.664 1.00 52.50 153 VAL A N 1
ATOM 1254 C CA . VAL A 1 153 ? -11.744 -11.445 1.561 1.00 52.50 153 VAL A CA 1
ATOM 1255 C C . VAL A 1 153 ? -10.299 -11.669 2.027 1.00 52.50 153 VAL A C 1
ATOM 1257 O O . VAL A 1 153 ? -9.561 -10.695 2.221 1.00 52.50 153 VAL A O 1
ATOM 1260 N N . PRO A 1 154 ? -9.839 -12.931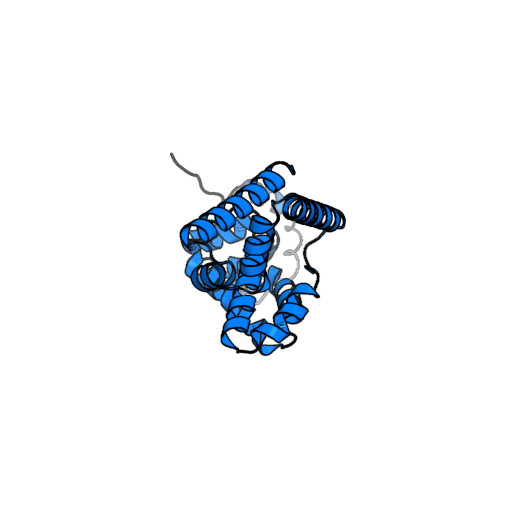 2.167 1.00 53.41 154 PRO A N 1
ATOM 1261 C CA . PRO A 1 154 ? -8.440 -13.214 2.458 1.00 53.41 154 PRO A CA 1
ATOM 1262 C C . PRO A 1 154 ? -7.552 -12.586 1.377 1.00 53.41 154 PRO A C 1
ATOM 1264 O O . PRO A 1 154 ? -7.992 -12.459 0.230 1.00 53.41 154 PRO A O 1
ATOM 1267 N N . PRO A 1 155 ? -6.296 -12.209 1.675 1.00 49.75 155 PRO A N 1
ATOM 1268 C CA . PRO A 1 155 ? -5.340 -11.827 0.645 1.00 49.75 155 PRO A CA 1
ATOM 1269 C C . PRO A 1 155 ? -5.099 -13.028 -0.279 1.00 49.75 155 PRO A C 1
ATOM 1271 O O . PRO A 1 155 ? -4.233 -13.864 -0.044 1.00 49.75 155 PRO A O 1
ATOM 1274 N N . ALA A 1 156 ? -5.924 -13.152 -1.312 1.00 48.44 156 ALA A N 1
ATOM 1275 C CA . ALA A 1 156 ? -5.749 -14.140 -2.348 1.00 48.44 156 ALA A CA 1
ATOM 1276 C C . ALA A 1 156 ? -4.720 -13.618 -3.353 1.00 48.44 156 ALA A C 1
ATOM 1278 O O . ALA A 1 156 ? -4.752 -12.449 -3.745 1.00 48.44 156 ALA A O 1
ATOM 1279 N N . VAL A 1 157 ? -3.885 -14.558 -3.797 1.00 44.06 157 VAL A N 1
ATOM 1280 C CA . VAL A 1 157 ? -2.952 -14.470 -4.925 1.00 44.06 157 VAL A CA 1
ATOM 1281 C C . VAL A 1 157 ? -1.630 -13.768 -4.608 1.00 44.06 157 VAL A C 1
ATOM 1283 O O . VAL A 1 157 ? -1.387 -12.658 -5.043 1.00 44.06 157 VAL A O 1
ATOM 1286 N N . PHE A 1 158 ? -0.812 -14.421 -3.782 1.00 40.97 158 PHE A N 1
ATOM 1287 C CA . PHE A 1 158 ? 0.650 -14.588 -3.894 1.00 40.97 158 PHE A CA 1
ATOM 1288 C C . PHE A 1 158 ? 1.084 -15.225 -2.585 1.00 40.97 158 PHE A C 1
ATOM 1290 O O . PHE A 1 158 ? 1.449 -14.551 -1.625 1.00 40.97 158 PHE A O 1
ATOM 1297 N N . SER A 1 159 ? 0.902 -16.533 -2.494 1.00 40.69 159 SER A N 1
ATOM 1298 C CA . SER A 1 159 ? 1.305 -17.227 -1.293 1.00 40.69 159 SER A CA 1
ATOM 1299 C C . SER A 1 159 ? 1.591 -18.672 -1.658 1.00 40.69 159 SER A C 1
ATOM 1301 O O . SER A 1 159 ? 0.662 -19.447 -1.899 1.00 40.69 159 SER A O 1
ATOM 1303 N N . ARG A 1 160 ? 2.873 -19.041 -1.737 1.00 46.59 160 ARG A N 1
ATOM 1304 C CA . ARG A 1 160 ? 3.256 -20.445 -1.538 1.00 46.59 160 ARG A CA 1
ATOM 1305 C C . ARG A 1 160 ? 2.691 -20.890 -0.180 1.00 46.59 160 ARG A C 1
ATOM 1307 O O . ARG A 1 160 ? 2.370 -20.051 0.657 1.00 46.59 160 ARG A O 1
ATOM 1314 N N . ALA A 1 161 ? 2.521 -22.189 0.055 1.00 46.75 161 ALA A N 1
ATOM 1315 C CA . ALA A 1 161 ? 2.001 -22.675 1.341 1.00 46.75 161 ALA A CA 1
ATOM 1316 C C . ALA A 1 161 ? 2.751 -22.062 2.549 1.00 46.75 161 ALA A C 1
ATOM 1318 O O . ALA A 1 161 ? 2.117 -21.697 3.538 1.00 46.75 161 ALA A O 1
ATOM 1319 N N . ASP A 1 162 ? 4.057 -21.829 2.389 1.00 51.72 162 ASP A N 1
ATOM 1320 C CA . ASP A 1 162 ? 4.931 -21.154 3.355 1.00 51.72 162 ASP A CA 1
ATOM 1321 C C . ASP A 1 162 ? 4.517 -19.701 3.635 1.00 51.72 162 ASP A C 1
ATOM 1323 O O . ASP A 1 162 ? 4.448 -19.276 4.783 1.00 51.72 162 ASP A O 1
ATOM 1327 N N . ASP A 1 163 ? 4.144 -18.946 2.604 1.00 55.34 163 ASP A N 1
ATOM 1328 C CA . ASP A 1 163 ? 3.745 -17.545 2.734 1.00 55.34 163 ASP A CA 1
ATOM 1329 C C . ASP A 1 163 ? 2.408 -17.403 3.496 1.00 55.34 163 ASP A C 1
ATOM 1331 O O . ASP A 1 163 ? 2.186 -16.395 4.166 1.00 55.34 163 ASP A O 1
ATOM 1335 N N . ARG A 1 164 ? 1.507 -18.401 3.434 1.00 56.84 164 ARG A N 1
ATOM 1336 C CA . ARG A 1 164 ? 0.231 -18.370 4.185 1.00 56.84 164 ARG A CA 1
ATOM 1337 C C . ARG A 1 164 ? 0.469 -18.573 5.673 1.00 56.84 164 ARG A C 1
ATOM 1339 O O . ARG A 1 164 ? -0.210 -17.949 6.486 1.00 56.84 164 ARG A O 1
ATOM 1346 N N . LEU A 1 165 ? 1.423 -19.436 6.009 1.00 64.44 165 LEU A N 1
ATOM 1347 C CA . LEU A 1 165 ? 1.831 -19.698 7.382 1.00 64.44 165 LEU A CA 1
ATOM 1348 C C . LEU A 1 165 ? 2.542 -18.471 7.966 1.00 64.44 165 LEU A C 1
ATOM 1350 O O . LEU A 1 165 ? 2.137 -17.982 9.016 1.00 64.44 165 LEU A O 1
ATOM 1354 N N . VAL A 1 166 ? 3.469 -17.878 7.209 1.00 69.00 166 VAL A N 1
ATOM 1355 C CA . VAL A 1 166 ? 4.124 -16.607 7.559 1.00 69.00 166 VAL A CA 1
ATOM 1356 C C . VAL A 1 166 ? 3.104 -15.477 7.740 1.00 69.00 166 VAL A C 1
ATOM 1358 O O . VAL A 1 166 ? 3.182 -14.709 8.697 1.00 69.00 166 VAL A O 1
ATOM 1361 N N . LEU A 1 167 ? 2.101 -15.371 6.862 1.00 69.25 167 LEU A N 1
ATOM 1362 C CA . LEU A 1 167 ? 1.024 -14.385 7.009 1.00 69.25 167 LEU A CA 1
ATOM 1363 C C . LEU A 1 167 ? 0.206 -14.603 8.287 1.00 69.25 167 LEU A C 1
ATOM 1365 O O . LEU A 1 167 ? -0.112 -13.627 8.968 1.00 69.25 167 LEU A O 1
ATOM 1369 N N . ALA A 1 168 ? -0.128 -15.852 8.617 1.00 71.88 168 ALA A N 1
ATOM 1370 C CA . ALA A 1 168 ? -0.857 -16.183 9.837 1.00 71.88 168 ALA A CA 1
ATOM 1371 C C . ALA A 1 168 ? -0.036 -15.850 11.095 1.00 71.88 168 ALA A C 1
ATOM 1373 O O . ALA A 1 168 ? -0.568 -15.267 12.039 1.00 71.88 168 ALA A O 1
ATOM 1374 N N . GLU A 1 169 ? 1.269 -16.128 11.086 1.00 76.12 169 GLU A N 1
ATOM 1375 C CA . GLU A 1 169 ? 2.188 -15.767 12.170 1.00 76.12 169 GLU A CA 1
ATOM 1376 C C . GLU A 1 169 ? 2.293 -14.248 12.348 1.00 76.12 169 GLU A C 1
ATOM 1378 O O . GLU A 1 169 ? 2.151 -13.738 13.461 1.00 76.12 169 GLU A O 1
ATOM 1383 N N . ILE A 1 170 ? 2.443 -13.498 11.252 1.00 78.31 170 ILE A N 1
ATOM 1384 C CA . ILE A 1 170 ? 2.453 -12.028 11.270 1.00 78.31 170 ILE A CA 1
ATOM 1385 C C . ILE A 1 170 ? 1.136 -11.483 11.840 1.00 78.31 170 ILE A C 1
ATOM 1387 O O . ILE A 1 170 ? 1.148 -10.584 12.686 1.00 78.31 170 ILE A O 1
ATOM 1391 N N . GLN A 1 171 ? -0.007 -12.022 11.407 1.00 77.81 171 GLN A N 1
ATOM 1392 C CA . GLN A 1 171 ? -1.317 -11.633 11.935 1.00 77.81 171 GLN A CA 1
ATOM 1393 C C . GLN A 1 171 ? -1.434 -11.927 13.433 1.00 77.81 171 GLN A C 1
ATOM 1395 O O . GLN A 1 171 ? -1.919 -11.082 14.189 1.00 77.81 171 GLN A O 1
ATOM 1400 N N . GLN A 1 172 ? -0.941 -13.082 13.877 1.00 81.56 172 GLN A N 1
ATOM 1401 C CA . GLN A 1 172 ? -0.937 -13.455 15.284 1.00 81.56 172 GLN A CA 1
ATOM 1402 C C . GLN A 1 172 ? -0.082 -12.493 16.119 1.00 81.56 172 GLN A C 1
ATOM 1404 O O . GLN A 1 172 ? -0.530 -12.041 17.171 1.00 81.56 172 GLN A O 1
ATOM 1409 N N . ILE A 1 173 ? 1.105 -12.112 15.638 1.00 83.50 173 ILE A N 1
ATOM 1410 C CA . ILE A 1 173 ? 1.986 -11.146 16.314 1.00 83.50 173 ILE A CA 1
ATOM 1411 C C . ILE A 1 173 ? 1.307 -9.783 16.438 1.00 83.50 173 ILE A C 1
ATOM 1413 O O . ILE A 1 173 ? 1.343 -9.168 17.508 1.00 83.50 173 ILE A O 1
ATOM 1417 N N . ILE A 1 174 ? 0.652 -9.313 15.372 1.00 83.56 174 ILE A N 1
ATOM 1418 C CA . ILE A 1 174 ? -0.119 -8.064 15.401 1.00 83.56 174 ILE A CA 1
ATOM 1419 C C . ILE A 1 174 ? -1.211 -8.153 16.470 1.00 83.56 174 ILE A C 1
ATOM 1421 O O . ILE A 1 174 ? -1.298 -7.268 17.322 1.00 83.56 174 ILE A O 1
ATOM 1425 N N . GLN A 1 175 ? -1.996 -9.232 16.481 1.00 84.88 175 GLN A N 1
ATOM 1426 C CA . GLN A 1 175 ? -3.098 -9.394 17.428 1.00 84.88 175 GLN A CA 1
ATOM 1427 C C . GLN A 1 175 ? -2.610 -9.481 18.879 1.00 84.88 175 GLN A C 1
ATOM 1429 O O . GLN A 1 175 ? -3.165 -8.825 19.760 1.00 84.88 175 GLN A O 1
ATOM 1434 N N . GLN A 1 176 ? -1.541 -10.235 19.134 1.00 87.75 176 GLN A N 1
ATOM 1435 C CA . GLN A 1 176 ? -0.910 -10.325 20.451 1.00 87.75 176 GLN A CA 1
ATOM 1436 C C . GLN A 1 176 ? -0.383 -8.965 20.913 1.00 87.75 176 GLN A C 1
ATOM 1438 O O . GLN A 1 176 ? -0.592 -8.576 22.060 1.00 87.75 176 GLN A O 1
ATOM 1443 N N . THR A 1 177 ? 0.242 -8.209 20.009 1.00 87.81 177 THR A N 1
ATOM 1444 C CA . THR A 1 177 ? 0.763 -6.875 20.315 1.00 87.81 177 THR A CA 1
ATOM 1445 C C . THR A 1 177 ? -0.366 -5.911 20.659 1.00 87.81 177 THR A C 1
ATOM 1447 O O . THR A 1 177 ? -0.242 -5.182 21.638 1.00 87.81 177 THR A O 1
ATOM 1450 N N . ILE A 1 178 ? -1.475 -5.930 19.907 1.00 86.88 178 ILE A N 1
ATOM 1451 C CA . ILE A 1 178 ? -2.677 -5.128 20.193 1.00 86.88 178 ILE A CA 1
ATOM 1452 C C . ILE A 1 178 ? -3.272 -5.518 21.551 1.00 86.88 178 ILE A C 1
ATOM 1454 O O . ILE A 1 178 ? -3.602 -4.643 22.349 1.00 86.88 178 ILE A O 1
ATOM 1458 N N . ASN A 1 179 ? -3.366 -6.815 21.847 1.00 88.06 179 ASN A N 1
ATOM 1459 C CA . ASN A 1 179 ? -3.909 -7.309 23.114 1.00 88.06 179 ASN A CA 1
ATOM 1460 C C . ASN A 1 179 ? -3.018 -6.966 24.320 1.00 88.06 179 ASN A C 1
ATOM 1462 O O . ASN A 1 179 ? -3.533 -6.796 25.420 1.00 88.06 179 ASN A O 1
ATOM 1466 N N . ALA A 1 180 ? -1.706 -6.822 24.116 1.00 89.06 180 ALA A N 1
ATOM 1467 C CA . ALA A 1 180 ? -0.748 -6.403 25.139 1.00 89.06 180 ALA A CA 1
ATOM 1468 C C . ALA A 1 180 ? -0.655 -4.870 25.312 1.00 89.06 180 ALA A C 1
ATOM 1470 O O . ALA A 1 180 ? 0.103 -4.379 26.158 1.00 89.06 180 ALA A O 1
ATOM 1471 N N . MET A 1 181 ? -1.369 -4.079 24.502 1.00 90.06 181 MET A N 1
ATOM 1472 C CA . MET A 1 181 ? -1.427 -2.630 24.693 1.00 90.06 181 MET A CA 1
ATOM 1473 C C . MET A 1 181 ? -2.287 -2.274 25.914 1.00 90.06 181 MET A C 1
ATOM 1475 O O . MET A 1 181 ? -3.299 -2.928 26.164 1.00 90.06 181 MET A O 1
ATOM 1479 N N . PRO A 1 182 ? -1.937 -1.200 26.650 1.00 91.19 182 PRO A N 1
ATOM 1480 C CA . PRO A 1 182 ? -2.817 -0.636 27.666 1.00 91.19 182 PRO A CA 1
ATOM 1481 C C . PRO A 1 182 ? -4.188 -0.301 27.077 1.00 91.19 182 PRO A C 1
ATOM 1483 O O . PRO A 1 182 ? -4.272 0.180 25.946 1.00 91.19 182 PRO A O 1
ATOM 1486 N N . GLU A 1 183 ? -5.245 -0.497 27.860 1.00 86.88 183 GLU A N 1
ATOM 1487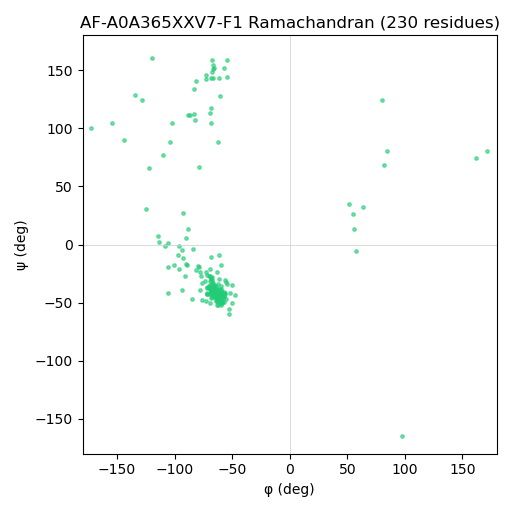 C CA . GLU A 1 183 ? -6.639 -0.407 27.412 1.00 86.88 183 GLU A CA 1
ATOM 1488 C C . GLU A 1 183 ? -6.947 0.881 26.633 1.00 86.88 183 GLU A C 1
ATOM 1490 O O . GLU A 1 183 ? -7.374 0.806 25.483 1.00 86.88 183 GLU A O 1
ATOM 1495 N N . LYS A 1 184 ? -6.584 2.048 27.182 1.00 83.50 184 LYS A N 1
ATOM 1496 C CA . LYS A 1 184 ? -6.769 3.349 26.511 1.00 83.50 184 LYS A CA 1
ATOM 1497 C C . LYS A 1 184 ? -5.995 3.483 25.196 1.00 83.50 184 LYS A C 1
ATOM 1499 O O . LYS A 1 184 ? -6.450 4.143 24.271 1.00 83.50 184 LYS A O 1
ATOM 1504 N N . MET A 1 185 ? -4.806 2.887 25.095 1.00 88.00 185 MET A N 1
ATOM 1505 C CA . MET A 1 185 ? -4.010 2.917 23.860 1.00 88.00 185 MET A CA 1
ATOM 1506 C C . MET A 1 185 ? -4.641 2.025 22.789 1.00 88.00 185 MET A C 1
ATOM 1508 O O . MET A 1 185 ? -4.703 2.416 21.624 1.00 88.00 185 MET A O 1
ATOM 1512 N N . ARG A 1 186 ? -5.121 0.843 23.190 1.00 88.69 186 ARG A N 1
ATOM 1513 C CA . ARG A 1 186 ? -5.823 -0.094 22.311 1.00 88.69 186 ARG A CA 1
ATOM 1514 C C . ARG A 1 186 ? -7.121 0.514 21.784 1.00 88.69 186 ARG A C 1
ATOM 1516 O O . ARG A 1 186 ? -7.359 0.451 20.585 1.00 88.69 186 ARG A O 1
ATOM 1523 N N . GLU A 1 187 ? -7.910 1.134 22.656 1.00 87.56 187 GLU A N 1
ATOM 1524 C CA . GLU A 1 187 ? -9.153 1.824 22.302 1.00 87.56 187 GLU A CA 1
ATOM 1525 C C . GLU A 1 187 ? -8.902 2.940 21.278 1.00 87.56 187 GLU A C 1
ATOM 1527 O O . GLU A 1 187 ? -9.488 2.927 20.201 1.00 87.56 187 GLU A O 1
ATOM 1532 N N . ILE A 1 188 ? -7.930 3.827 21.531 1.00 86.75 188 ILE A N 1
ATOM 1533 C CA . ILE A 1 188 ? -7.536 4.882 20.580 1.00 86.75 188 ILE A CA 1
ATOM 1534 C C . ILE A 1 188 ? -7.080 4.297 19.234 1.00 86.75 188 ILE A C 1
ATOM 1536 O O . ILE A 1 188 ? -7.407 4.830 18.172 1.00 86.75 188 ILE A O 1
ATOM 1540 N N . TYR A 1 189 ? -6.307 3.208 19.251 1.00 85.94 189 TYR A N 1
ATOM 1541 C CA . TYR A 1 189 ? -5.856 2.554 18.023 1.00 85.94 189 TYR A CA 1
ATOM 1542 C C . TYR A 1 189 ? -7.028 1.972 17.222 1.00 85.94 189 TYR A C 1
ATOM 1544 O O . TYR A 1 189 ? -7.073 2.138 16.001 1.00 85.94 189 TYR A O 1
ATOM 1552 N N . ILE A 1 190 ? -7.978 1.329 17.905 1.00 82.12 190 ILE A N 1
ATOM 1553 C CA . ILE A 1 190 ? -9.192 0.769 17.310 1.00 82.12 190 ILE A CA 1
ATOM 1554 C C . ILE A 1 190 ? -10.048 1.882 16.702 1.00 82.12 190 ILE A C 1
ATOM 1556 O O . ILE A 1 190 ? -10.332 1.819 15.509 1.00 82.12 190 ILE A O 1
ATOM 1560 N N . LEU A 1 191 ? -10.359 2.940 17.455 1.00 79.25 191 LEU A N 1
ATOM 1561 C CA . LEU A 1 191 ? -11.133 4.090 16.969 1.00 79.25 191 LEU A CA 1
ATOM 1562 C C . LEU A 1 191 ? -10.472 4.742 15.743 1.00 79.25 191 LEU A C 1
ATOM 1564 O O . LEU A 1 191 ? -11.124 5.047 14.746 1.00 79.25 191 LEU A O 1
ATOM 1568 N N . SER A 1 192 ? -9.142 4.863 15.750 1.00 78.50 192 SER A N 1
ATOM 1569 C CA . SER A 1 192 ? -8.396 5.414 14.616 1.00 78.50 192 SER A CA 1
ATOM 1570 C C . SER A 1 192 ? -8.422 4.522 13.366 1.00 78.50 192 SER A C 1
ATOM 1572 O O . SER A 1 192 ? -8.286 5.029 12.248 1.00 78.50 192 SER A O 1
ATOM 1574 N N . ARG A 1 193 ? -8.514 3.195 13.518 1.00 74.81 193 ARG A N 1
ATOM 1575 C CA . ARG A 1 193 ? -8.342 2.237 12.408 1.00 74.81 193 ARG A CA 1
ATOM 1576 C C . ARG A 1 193 ? -9.636 1.605 11.919 1.00 74.81 193 ARG A C 1
ATOM 1578 O O . ARG A 1 193 ? -9.787 1.475 10.706 1.00 74.81 193 ARG A O 1
ATOM 1585 N N . GLN A 1 194 ? -10.521 1.221 12.829 1.00 66.31 194 GLN A N 1
ATOM 1586 C CA . GLN A 1 194 ? -11.816 0.617 12.527 1.00 66.31 194 GLN A CA 1
ATOM 1587 C C . GLN A 1 194 ? -12.866 1.696 12.255 1.00 66.31 194 GLN A C 1
ATOM 1589 O O . GLN A 1 194 ? -13.530 1.637 11.226 1.00 66.31 194 GLN A O 1
ATOM 1594 N N . GLU A 1 195 ? -12.943 2.727 13.100 1.00 64.25 195 GLU A N 1
ATOM 1595 C CA . GLU A 1 195 ? -13.954 3.791 12.965 1.00 64.25 195 GLU A CA 1
ATOM 1596 C C . GLU A 1 195 ? -13.471 4.999 12.147 1.00 64.25 195 GLU A C 1
ATOM 1598 O O . GLU A 1 195 ? -14.269 5.831 11.732 1.00 64.25 195 GLU A O 1
ATOM 1603 N N . GLN A 1 196 ? -12.165 5.077 11.858 1.00 67.75 196 GLN A N 1
ATOM 1604 C CA . GLN A 1 196 ? -11.524 6.146 11.071 1.00 67.75 196 GLN A CA 1
ATOM 1605 C C . GLN A 1 196 ? -11.778 7.565 11.576 1.00 67.75 196 GLN A C 1
ATOM 1607 O O . GLN A 1 196 ? -11.672 8.528 10.814 1.00 67.75 196 GLN A O 1
ATOM 1612 N N . LEU A 1 197 ? -12.046 7.694 12.871 1.00 76.00 197 LEU A N 1
ATOM 1613 C CA . LEU A 1 197 ? -12.266 8.981 13.503 1.00 76.00 197 LEU A CA 1
ATOM 1614 C C . LEU A 1 197 ? -11.017 9.857 13.389 1.00 76.00 197 LEU A C 1
ATOM 1616 O O . LEU A 1 197 ? -9.869 9.397 13.469 1.00 76.00 197 LEU A O 1
ATOM 1620 N N . SER A 1 198 ? -11.241 11.151 13.202 1.00 81.12 198 SER A N 1
ATOM 1621 C CA . SER A 1 198 ? -10.186 12.149 13.241 1.00 81.12 198 SER A CA 1
ATOM 1622 C C . SER A 1 198 ? -9.618 12.272 14.655 1.00 81.12 198 SER A C 1
ATOM 1624 O O . SER A 1 198 ? -10.253 11.955 15.659 1.00 81.12 198 SER A O 1
ATOM 1626 N N . VAL A 1 199 ? -8.392 12.790 14.755 1.00 82.00 199 VAL A N 1
ATOM 1627 C CA . VAL A 1 199 ? -7.743 13.058 16.051 1.00 82.00 199 VAL A CA 1
ATOM 1628 C C . VAL A 1 199 ? -8.617 13.938 16.948 1.00 82.00 199 VAL A C 1
ATOM 1630 O O . VAL A 1 199 ? -8.590 13.782 18.166 1.00 82.00 199 VAL A O 1
ATOM 1633 N N . ARG A 1 200 ? -9.376 14.858 16.343 1.00 81.31 200 ARG A N 1
ATOM 1634 C CA . ARG A 1 200 ? -10.301 15.738 17.049 1.00 81.31 200 ARG A CA 1
ATOM 1635 C C . ARG A 1 200 ? -11.497 14.964 17.599 1.00 81.31 200 ARG A C 1
ATOM 1637 O O . ARG A 1 200 ? -11.742 15.049 18.790 1.00 81.31 200 ARG A O 1
ATOM 1644 N N . GLU A 1 201 ? -12.162 14.160 16.776 1.00 80.44 201 GLU A N 1
ATOM 1645 C CA . GLU A 1 201 ? -13.320 13.363 17.208 1.00 80.44 201 GLU A CA 1
ATOM 1646 C C . GLU A 1 201 ? -12.943 12.353 18.297 1.00 80.44 201 GLU A C 1
ATOM 1648 O O . GLU A 1 201 ? -13.635 12.245 19.302 1.00 80.44 201 GLU A O 1
ATOM 1653 N N . MET A 1 202 ? -11.790 11.688 18.164 1.00 84.88 202 MET A N 1
ATOM 1654 C CA . MET A 1 202 ? -11.281 10.785 19.204 1.00 84.88 202 MET A CA 1
ATOM 1655 C C . MET A 1 202 ? -10.969 11.517 20.516 1.00 84.88 202 MET A C 1
ATOM 1657 O O . MET A 1 202 ? -11.203 10.978 21.594 1.00 84.88 202 MET A O 1
ATOM 1661 N N . ALA A 1 203 ? -10.414 12.730 20.435 1.00 87.50 203 ALA A N 1
ATOM 1662 C CA . ALA A 1 203 ? -10.122 13.557 21.604 1.00 87.50 203 ALA A CA 1
ATOM 1663 C C . ALA A 1 203 ? -11.409 13.968 22.332 1.00 87.50 203 ALA A C 1
ATOM 1665 O O . ALA A 1 203 ? -11.482 13.841 23.555 1.00 87.50 203 ALA A O 1
ATOM 1666 N N . ASP A 1 204 ? -12.421 14.383 21.569 1.00 87.06 204 ASP A N 1
ATOM 1667 C CA . ASP A 1 204 ? -13.724 14.799 22.082 1.00 87.06 204 ASP A CA 1
ATOM 1668 C C . ASP A 1 204 ? -14.482 13.607 22.706 1.00 87.06 204 ASP A C 1
ATOM 1670 O O . ASP A 1 204 ? -15.021 13.729 23.804 1.00 87.06 204 ASP A O 1
ATOM 1674 N N . GLN A 1 205 ? -14.449 12.429 22.072 1.00 86.00 205 GLN A N 1
ATOM 1675 C CA . GLN A 1 205 ? -15.113 11.210 22.558 1.00 86.00 205 GLN A CA 1
ATOM 1676 C C . GLN A 1 205 ? -14.475 10.639 23.832 1.00 86.00 205 GLN A C 1
ATOM 1678 O O . GLN A 1 205 ? -15.179 10.170 24.724 1.00 86.00 205 GLN A O 1
ATOM 1683 N N . LEU A 1 206 ? -13.144 10.671 23.930 1.00 84.19 206 LEU A N 1
ATOM 1684 C CA . LEU A 1 206 ? -12.403 10.095 25.058 1.00 84.19 206 LEU A CA 1
ATOM 1685 C C . LEU A 1 206 ? -12.105 11.110 26.173 1.00 84.19 206 LEU A C 1
ATOM 1687 O O . LEU A 1 206 ? -11.517 10.742 27.194 1.00 84.19 206 LEU A O 1
ATOM 1691 N N . GLY A 1 207 ? -12.452 12.386 25.978 1.00 86.69 207 GLY A N 1
ATOM 1692 C CA . GLY A 1 207 ? -12.174 13.461 26.932 1.00 86.69 207 GLY A CA 1
ATOM 1693 C C . GLY A 1 207 ? -10.676 13.708 27.158 1.00 86.69 207 GLY A C 1
ATOM 1694 O O . GLY A 1 207 ? -10.260 14.052 28.265 1.00 86.69 207 GLY A O 1
ATOM 1695 N N . VAL A 1 208 ? -9.841 13.498 26.135 1.00 89.75 208 VAL A N 1
ATOM 1696 C CA . VAL A 1 208 ? -8.378 13.682 26.200 1.00 89.75 208 VAL A CA 1
ATOM 1697 C C . VAL A 1 208 ? -7.915 14.732 25.196 1.00 89.75 208 VAL A C 1
ATOM 1699 O O . VAL A 1 208 ? -8.597 15.025 24.225 1.00 89.75 208 VAL A O 1
ATOM 1702 N N . SER A 1 209 ? -6.720 15.300 25.379 1.00 91.81 209 SER A N 1
ATOM 1703 C CA . SER A 1 209 ? -6.196 16.261 24.402 1.00 91.81 209 SER A CA 1
ATOM 1704 C C . SER A 1 209 ? -5.872 15.587 23.059 1.00 91.81 209 SER A C 1
ATOM 1706 O O . SER A 1 209 ? -5.404 14.446 23.006 1.00 91.81 209 SER A O 1
ATOM 1708 N N . GLN A 1 210 ? -6.019 16.329 21.959 1.00 89.44 210 GLN A N 1
ATOM 1709 C CA . GLN A 1 210 ? -5.602 15.872 20.625 1.00 89.44 210 GLN A CA 1
ATOM 1710 C C . GLN A 1 210 ? -4.125 15.450 20.583 1.00 89.44 210 GLN A C 1
ATOM 1712 O O . GLN A 1 210 ? -3.752 14.531 19.851 1.00 89.44 210 GLN A O 1
ATOM 1717 N N . GLN A 1 211 ? -3.272 16.098 21.384 1.00 89.69 211 GLN A N 1
ATOM 1718 C CA . GLN A 1 211 ? -1.863 15.731 21.490 1.00 89.69 211 GLN A CA 1
ATOM 1719 C C . GLN A 1 211 ? -1.689 14.354 22.139 1.00 89.69 211 GLN A C 1
ATOM 1721 O O . GLN A 1 211 ? -0.879 13.556 21.669 1.00 89.69 211 GLN A O 1
ATOM 1726 N N . THR A 1 212 ? -2.480 14.041 23.168 1.00 88.56 212 THR A N 1
ATOM 1727 C CA . THR A 1 212 ? -2.498 12.714 23.791 1.00 88.56 212 THR A CA 1
ATOM 1728 C C . THR A 1 212 ? -2.922 11.648 22.786 1.00 88.56 212 THR A C 1
ATOM 1730 O O . THR A 1 212 ? -2.240 10.633 22.672 1.00 88.56 212 THR A O 1
ATOM 1733 N N . VAL A 1 213 ? -3.969 11.894 21.992 1.00 88.94 213 VAL A N 1
ATOM 1734 C CA . VAL A 1 213 ? -4.404 10.967 20.932 1.00 88.94 213 VAL A CA 1
ATOM 1735 C C . VAL A 1 213 ? -3.280 10.717 19.921 1.00 88.94 213 VAL A C 1
ATOM 1737 O O . VAL A 1 213 ? -2.932 9.565 19.665 1.00 88.94 213 VAL A O 1
ATOM 1740 N N . LYS A 1 214 ? -2.637 11.774 19.399 1.00 86.44 214 LYS A N 1
ATOM 1741 C CA . LYS A 1 214 ? -1.496 11.639 18.469 1.00 86.44 214 LYS A CA 1
ATOM 1742 C C . LYS A 1 214 ? -0.351 10.827 19.071 1.00 86.44 214 LYS A C 1
ATOM 1744 O O . LYS A 1 214 ? 0.189 9.942 18.406 1.00 86.44 214 LYS A O 1
ATOM 1749 N N . ASN A 1 215 ? 0.005 11.109 20.324 1.00 90.62 215 ASN A N 1
ATOM 1750 C CA . ASN A 1 215 ? 1.077 10.409 21.025 1.00 90.62 215 ASN A CA 1
ATOM 1751 C C . ASN A 1 215 ? 0.745 8.924 21.207 1.00 90.62 215 ASN A C 1
ATOM 1753 O O . ASN A 1 215 ? 1.604 8.075 20.968 1.00 90.62 215 ASN A O 1
ATOM 1757 N N . GLN A 1 216 ? -0.495 8.599 21.579 1.00 89.12 216 GLN A N 1
ATOM 1758 C CA . GLN A 1 216 ? -0.934 7.218 21.770 1.00 89.12 216 GLN A CA 1
ATOM 1759 C C . GLN A 1 216 ? -0.971 6.444 20.451 1.00 89.12 216 GLN A C 1
ATOM 1761 O O . GLN A 1 216 ? -0.437 5.338 20.391 1.00 89.12 216 GLN A O 1
ATOM 1766 N N . VAL A 1 217 ? -1.487 7.042 19.370 1.00 87.94 217 VAL A N 1
ATOM 1767 C CA . VAL A 1 217 ? -1.461 6.432 18.029 1.00 87.94 217 VAL A CA 1
ATOM 1768 C C . VAL A 1 217 ? -0.023 6.189 17.567 1.00 87.94 217 VAL A C 1
ATOM 1770 O O . VAL A 1 217 ? 0.307 5.092 17.119 1.00 87.94 217 VAL A O 1
ATOM 1773 N N . SER A 1 218 ? 0.857 7.183 17.710 1.00 88.12 218 SER A N 1
ATOM 1774 C CA . SER A 1 218 ? 2.273 7.053 17.341 1.00 88.12 218 SER A CA 1
ATOM 1775 C C . SER A 1 218 ? 2.968 5.944 18.140 1.00 88.12 218 SER A C 1
ATOM 1777 O O . SER A 1 218 ? 3.671 5.102 17.578 1.00 88.12 218 SER A O 1
ATOM 1779 N N . THR A 1 219 ? 2.706 5.879 19.448 1.00 89.44 219 THR A N 1
ATOM 1780 C CA . THR A 1 219 ? 3.274 4.858 20.338 1.00 89.44 219 THR A CA 1
ATOM 1781 C C . THR A 1 219 ? 2.754 3.458 20.003 1.00 89.44 219 THR A C 1
ATOM 1783 O O . THR A 1 219 ? 3.540 2.511 19.966 1.00 89.44 219 THR A O 1
ATOM 1786 N N . ALA A 1 220 ? 1.462 3.319 19.695 1.00 88.19 220 ALA A N 1
ATOM 1787 C CA . ALA A 1 220 ? 0.865 2.059 19.258 1.00 88.19 220 ALA A CA 1
ATOM 1788 C C . ALA A 1 220 ? 1.492 1.558 17.945 1.00 88.19 220 ALA A C 1
ATOM 1790 O O . ALA A 1 220 ? 1.876 0.392 17.842 1.00 88.19 220 ALA A O 1
ATOM 1791 N N . LEU A 1 221 ? 1.677 2.448 16.961 1.00 86.94 221 LEU A N 1
ATOM 1792 C CA . LEU A 1 221 ? 2.332 2.114 15.692 1.00 86.94 221 LEU A CA 1
ATOM 1793 C C . LEU A 1 221 ? 3.800 1.726 15.882 1.00 86.94 221 LEU A C 1
ATOM 1795 O O . LEU A 1 221 ? 4.266 0.782 15.244 1.00 86.94 221 LEU A O 1
ATOM 1799 N N . LYS A 1 222 ? 4.520 2.413 16.776 1.00 88.38 222 LYS A N 1
ATOM 1800 C CA . LYS A 1 222 ? 5.902 2.062 17.111 1.00 88.38 222 LYS A CA 1
ATOM 1801 C C . LYS A 1 222 ? 5.986 0.659 17.714 1.00 88.38 222 LYS A C 1
ATOM 1803 O O . LYS A 1 222 ? 6.786 -0.141 17.247 1.00 88.38 222 LYS A O 1
ATOM 1808 N N . ARG A 1 223 ? 5.111 0.325 18.668 1.00 88.56 223 ARG A N 1
ATOM 1809 C CA . ARG A 1 223 ? 5.047 -1.017 19.274 1.00 88.56 223 ARG A CA 1
ATOM 1810 C C . ARG A 1 223 ? 4.787 -2.114 18.244 1.00 88.56 223 ARG A C 1
ATOM 1812 O O . ARG A 1 223 ? 5.457 -3.140 18.277 1.00 88.56 223 ARG A O 1
ATOM 1819 N N . LEU A 1 224 ? 3.854 -1.887 17.319 1.00 86.38 224 LEU A N 1
ATOM 1820 C CA . LEU A 1 224 ? 3.579 -2.824 16.226 1.00 86.38 224 LEU A CA 1
ATOM 1821 C C . LEU A 1 224 ? 4.797 -3.005 15.318 1.00 86.38 224 LEU A C 1
ATOM 1823 O O . LEU A 1 224 ? 5.147 -4.131 14.978 1.00 86.38 224 LEU A O 1
ATOM 1827 N N . LYS A 1 225 ? 5.470 -1.908 14.960 1.00 85.44 225 LYS A N 1
ATOM 1828 C CA . LYS A 1 225 ? 6.686 -1.958 14.145 1.00 85.44 225 LYS A CA 1
ATOM 1829 C C . LYS A 1 225 ? 7.809 -2.725 14.848 1.00 85.44 225 LYS A C 1
ATOM 1831 O O . LYS A 1 225 ? 8.448 -3.556 14.214 1.00 85.44 225 LYS A O 1
ATOM 1836 N N . ASP A 1 226 ? 8.021 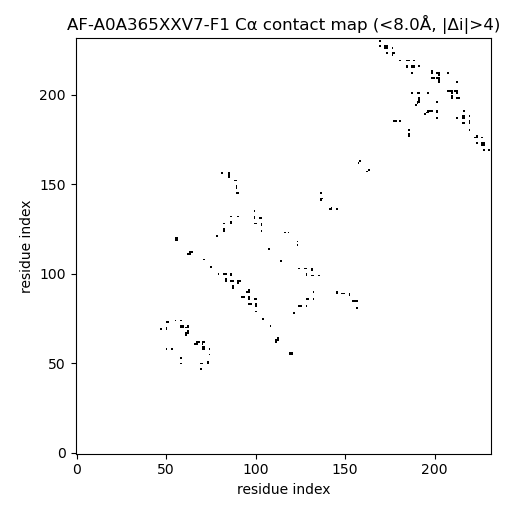-2.476 16.137 1.00 88.06 226 ASP A N 1
ATOM 1837 C CA . ASP A 1 226 ? 9.058 -3.141 16.931 1.00 88.06 226 ASP A CA 1
ATOM 1838 C C . ASP A 1 226 ? 8.768 -4.642 17.098 1.00 88.06 226 ASP A C 1
ATOM 1840 O O . ASP A 1 226 ? 9.688 -5.454 17.040 1.00 88.06 226 ASP A O 1
ATOM 1844 N N . ALA A 1 227 ? 7.498 -5.026 17.266 1.00 86.12 227 ALA A N 1
ATOM 1845 C CA . ALA A 1 227 ? 7.086 -6.427 17.334 1.00 86.12 227 ALA A CA 1
ATOM 1846 C C . ALA A 1 227 ? 7.325 -7.157 16.005 1.00 86.12 227 ALA A C 1
ATOM 1848 O O . ALA A 1 227 ? 7.885 -8.250 15.995 1.00 86.12 227 ALA A O 1
ATOM 1849 N N . LEU A 1 228 ? 6.973 -6.524 14.883 1.00 83.38 228 LEU A N 1
ATOM 1850 C CA . LEU A 1 228 ? 7.202 -7.080 13.549 1.00 83.38 228 LEU A CA 1
ATOM 1851 C C . LEU A 1 228 ? 8.689 -7.127 13.176 1.00 83.38 228 LEU A C 1
ATOM 1853 O O . LEU A 1 228 ? 9.103 -8.045 12.486 1.00 83.38 228 LEU A O 1
ATOM 1857 N N . ALA A 1 229 ? 9.512 -6.191 13.654 1.00 81.75 229 ALA A N 1
ATOM 1858 C CA . ALA A 1 229 ? 10.955 -6.199 13.401 1.00 81.75 229 ALA A CA 1
ATOM 1859 C C . ALA A 1 229 ? 11.700 -7.348 14.109 1.00 81.75 229 ALA A C 1
ATOM 1861 O O . ALA A 1 229 ? 12.816 -7.687 13.720 1.00 81.75 229 ALA A O 1
ATOM 1862 N N . ARG A 1 230 ? 11.109 -7.928 15.163 1.00 78.12 230 ARG A N 1
ATOM 1863 C CA . ARG A 1 230 ? 11.654 -9.104 15.866 1.00 78.12 230 ARG A CA 1
ATOM 1864 C C . ARG A 1 230 ? 11.357 -10.415 15.141 1.00 78.12 230 ARG A C 1
ATOM 1866 O O . ARG A 1 230 ? 12.013 -11.410 15.426 1.00 78.12 230 ARG A O 1
ATOM 1873 N N . PHE A 1 231 ? 10.383 -10.406 14.238 1.00 68.50 231 PHE A N 1
ATOM 1874 C CA . PHE A 1 231 ? 10.061 -11.527 13.373 1.00 68.50 231 PHE A CA 1
ATOM 1875 C C . PHE A 1 231 ? 11.007 -11.480 12.166 1.00 68.50 231 PHE A C 1
ATOM 1877 O O . PHE A 1 231 ? 10.973 -10.521 11.391 1.00 68.50 231 PHE A O 1
ATOM 1884 N N . LYS A 1 232 ? 11.915 -12.453 12.067 1.00 49.94 232 LYS A N 1
ATOM 1885 C CA . LYS A 1 232 ? 12.969 -12.516 11.052 1.00 49.94 232 LYS A CA 1
ATOM 1886 C C . LYS A 1 232 ? 13.043 -13.907 10.452 1.00 49.94 232 LYS A C 1
ATOM 1888 O O . LYS A 1 232 ? 12.962 -14.865 11.250 1.00 49.94 232 LYS A O 1
#

Radius of gyration: 26.01 Å; Cα contacts (8 Å, |Δi|>4): 129; chains: 1; bounding box: 55×44×84 Å

Nearest PDB structures (foldseek):
  8z6g-assembly1_B  TM=5.042E-01  e=1.797E-06  Pseudomonas aeruginosa
  8z6g-assembly3_F  TM=4.946E-01  e=4.541E-06  Pseudomonas aeruginosa
  6in7-assembly1_B  TM=4.667E-01  e=1.465E-05  Pseudomonas aeruginosa PAO1
  1or7-assembly3_A  TM=4.692E-01  e=1.148E-05  Escherichia coli
  3hug-assembly4_M  TM=8.559E-01  e=4.384E-02  Mycobacterium tuberculosis H37Rv

InterPro domains:
  IPR007627 RNA polymerase sigma-70 region 2 [PF04542] (75-140)
  IPR013249 RNA polymerase sigma factor 70, region 4 type 2 [PF08281] (172-224)
  IPR013324 RNA polymerase sigma factor, region 3/4-like [SSF88659] (169-230)
  IPR013325 RNA polymerase sigma factor, region 2 [SSF88946] (51-154)
  IPR014284 RNA polymerase sigma-70-like domain [TIGR02937] (71-228)
  IPR014327 RNA polymerase sigma-70, Bacteroidetes type [TIGR02985] (71-228)
  IPR036388 Winged helix-like DNA-binding domain superfamily [G3DSA:1.10.10.10] (165-231)
  IPR039425 RNA polymerase sigma-70-like [PTHR43133] (56-229)

Secondary structure (DSSP, 8-state):
--------HHHHHHHTTS-SSSSSS--S---HHHHHHHHHHHHHHHHHHHHTTS-HHHHHHHHHHH--HHHHHHHHHHHHHHHHHHHHHHH--HHHHHHHHHHHHHHHHHTTTT----S-HHHHHHHHHHHHHHHHHHHTS-HHHHHHHHHHS---S---HHHHHHHHHHHHHHHHHHHTS-HHHHHHHHHHHTS---HHHHHHHHT--HHHHHHHHHHHHHHHHHHHHT--

Foldseek 3Di:
DDDDDPPPCVVVVVCVPPDPPPPDDDDDDDDPVVVVVVVVVVVVVVVLVVLLPDALVVLLCCCQVPVDVSSLVSVCVVQVVLQLVQQCLQPVDNVLSVVLLVVLSVVCNVCSNVDDDDDHPNVVSNVSSVVSSLVVCVVPVVVVVRVVSVVVDDPPDDDDVVRVVVVVVLVVLLVVLLVPDDPLLSVLCCCCPVVVDDLVRSCVVVVHDSVVSVVSNVVSVVSSVVSVVVVD